Protein AF-A0AAI9WN22-F1 (afdb_monomer_lite)

Organism: NCBI:txid1944635

Secondary structure (DSSP, 8-state):
----PPP------PPP--------TT-----GGGS-S----TTS----------S------S--HHHHHHHHHHHHHHHTHHHHHHHHHHHHHHHHHHS-TT---PPBPSS-EEEEEEPPHHHHHS-TTSTTHHHHHT-EEEEEETT-HHHHHHHHHHHHHHHHHH-GGGEEEEEEES-HHHHHHHHGGGTTTSEEEE-TT-HHHHHTT--SB-EEEEEETTEEEEEE-PPP---

Structure (mmCIF, N/CA/C/O backbone):
data_AF-A0AAI9WN22-F1
#
_entry.id   AF-A0AAI9WN22-F1
#
loop_
_atom_site.group_PDB
_atom_site.id
_atom_site.type_symbol
_atom_site.label_atom_id
_atom_site.label_alt_id
_atom_site.label_comp_id
_atom_site.label_asym_id
_atom_site.label_entity_id
_atom_site.label_seq_id
_atom_site.pdbx_PDB_ins_code
_atom_site.Cartn_x
_atom_site.Cartn_y
_atom_site.Cartn_z
_atom_site.occupancy
_atom_site.B_iso_or_equiv
_atom_site.auth_seq_id
_atom_site.auth_comp_id
_atom_site.auth_asym_id
_atom_site.auth_atom_id
_atom_site.pdbx_PDB_model_num
ATOM 1 N N . MET A 1 1 ? -20.102 38.560 14.971 1.00 42.12 1 MET A N 1
ATOM 2 C CA . MET A 1 1 ? -19.989 37.340 15.800 1.00 42.12 1 MET A CA 1
ATOM 3 C C . MET A 1 1 ? -21.087 36.378 15.394 1.00 42.12 1 MET A C 1
ATOM 5 O O . MET A 1 1 ? -22.229 36.617 15.743 1.00 42.12 1 MET A O 1
ATOM 9 N N . THR A 1 2 ? -20.750 35.317 14.668 1.00 28.98 2 THR A N 1
ATOM 10 C CA . THR A 1 2 ? -21.630 34.158 14.459 1.00 28.98 2 THR A CA 1
ATOM 11 C C . THR A 1 2 ? -20.738 32.964 14.134 1.00 28.98 2 THR A C 1
ATOM 13 O O . THR A 1 2 ? -20.140 32.877 13.066 1.00 28.98 2 THR A O 1
ATOM 16 N N . LYS A 1 3 ? -20.588 32.072 15.117 1.00 37.56 3 LYS A N 1
ATOM 17 C CA . LYS A 1 3 ? -19.951 30.762 14.966 1.00 37.56 3 LYS A CA 1
ATOM 18 C C . LYS A 1 3 ? -20.842 29.905 14.063 1.00 37.56 3 LYS A C 1
ATOM 20 O O . LYS A 1 3 ? -22.035 29.795 14.339 1.00 37.56 3 LYS A O 1
ATOM 25 N N . ARG A 1 4 ? -20.283 29.265 13.034 1.00 31.55 4 ARG A N 1
ATOM 26 C CA . ARG A 1 4 ? -20.913 28.106 12.390 1.00 31.55 4 ARG A CA 1
ATOM 27 C C . ARG A 1 4 ? -19.904 26.973 12.273 1.00 31.55 4 ARG A C 1
ATOM 29 O O . ARG A 1 4 ? -18.798 27.150 11.775 1.00 31.55 4 ARG A O 1
ATOM 36 N N . LEU A 1 5 ? -20.325 25.857 12.850 1.00 35.19 5 LEU A N 1
ATOM 37 C CA . LEU A 1 5 ? -19.637 24.585 12.978 1.00 35.19 5 LEU A CA 1
ATOM 38 C C . LEU A 1 5 ? -19.548 23.893 11.611 1.00 35.19 5 LEU A C 1
ATOM 40 O O . LEU A 1 5 ? -20.502 23.910 10.835 1.00 35.19 5 LEU A O 1
ATOM 44 N N . LEU A 1 6 ? -18.387 23.297 11.350 1.00 30.70 6 LEU A N 1
ATOM 45 C CA . LEU A 1 6 ? -18.102 22.408 10.225 1.00 30.70 6 LEU A CA 1
ATOM 46 C C . LEU A 1 6 ? -18.961 21.134 10.316 1.00 30.70 6 LEU A C 1
ATOM 48 O O . LEU A 1 6 ? -18.976 20.518 11.382 1.00 30.70 6 LEU A O 1
ATOM 52 N N . PRO A 1 7 ? -19.585 20.655 9.226 1.00 35.28 7 PRO A N 1
ATOM 53 C CA . PRO A 1 7 ? -19.933 19.253 9.112 1.00 35.28 7 PRO A CA 1
ATOM 54 C C . PRO A 1 7 ? -18.705 18.481 8.611 1.00 35.28 7 PRO A C 1
ATOM 56 O O . PRO A 1 7 ? -18.171 18.720 7.528 1.00 35.28 7 PRO A O 1
ATOM 59 N N . SER A 1 8 ? -18.243 17.561 9.448 1.00 31.42 8 SER A N 1
ATOM 60 C CA . SER A 1 8 ? -17.284 16.508 9.133 1.00 31.42 8 SER A CA 1
ATOM 61 C C . SER A 1 8 ? -17.781 15.664 7.954 1.00 31.42 8 SER A C 1
ATOM 63 O O . SER A 1 8 ? -18.793 14.973 8.067 1.00 31.42 8 SER A O 1
ATOM 65 N N . LEU A 1 9 ? -17.067 15.703 6.830 1.00 31.23 9 LEU A N 1
ATOM 66 C CA . LEU A 1 9 ? -17.281 14.803 5.700 1.00 31.23 9 LEU A CA 1
ATOM 67 C C . LEU A 1 9 ? -16.696 13.426 6.029 1.00 31.23 9 LEU A C 1
ATOM 69 O O . LEU A 1 9 ? -15.487 13.203 5.965 1.00 31.23 9 LEU A O 1
ATOM 73 N N . SER A 1 10 ? -17.591 12.523 6.417 1.00 35.41 10 SER A N 1
ATOM 74 C CA . SER A 1 10 ? -17.347 11.096 6.571 1.00 35.41 10 SER A CA 1
ATOM 75 C C . SER A 1 10 ? -16.808 10.486 5.276 1.00 35.41 10 SER A C 1
ATOM 77 O O . SER A 1 10 ? -17.339 10.702 4.188 1.00 35.41 10 SER A O 1
ATOM 79 N N . PHE A 1 11 ? -15.744 9.702 5.428 1.00 34.75 11 PHE A N 1
ATOM 80 C CA . PHE A 1 11 ? -15.171 8.815 4.424 1.00 34.75 11 PHE A CA 1
ATOM 81 C C . PHE A 1 11 ? -16.255 7.961 3.745 1.00 34.75 11 PHE A C 1
ATOM 83 O O . PHE A 1 11 ? -16.898 7.139 4.395 1.00 34.75 11 PHE A O 1
ATOM 90 N N . LEU A 1 12 ? -16.403 8.096 2.426 1.00 32.25 12 LEU A N 1
ATOM 91 C CA . LEU A 1 12 ? -17.096 7.116 1.590 1.00 32.25 12 LEU A CA 1
ATOM 92 C C . LEU A 1 12 ? -16.183 5.897 1.386 1.00 32.25 12 LEU A C 1
ATOM 94 O O . LEU A 1 12 ? -15.457 5.792 0.402 1.00 32.25 12 LEU A O 1
ATOM 98 N N . LEU A 1 13 ? -16.222 4.978 2.348 1.00 30.77 13 LEU A N 1
ATOM 99 C CA . LEU A 1 13 ? -15.922 3.562 2.151 1.00 30.77 13 LEU A CA 1
ATOM 100 C C . LEU A 1 13 ? -17.271 2.840 2.096 1.00 30.77 13 LEU A C 1
ATOM 102 O O . LEU A 1 13 ? -17.813 2.446 3.123 1.00 30.77 13 LEU A O 1
ATOM 106 N N . LEU A 1 14 ? -17.839 2.711 0.898 1.00 28.45 14 LEU A N 1
ATOM 107 C CA . LEU A 1 14 ? -18.924 1.761 0.664 1.00 28.45 14 LEU A CA 1
ATOM 108 C C . LEU A 1 14 ? -18.303 0.368 0.497 1.00 28.45 14 LEU A C 1
ATOM 110 O O . LEU A 1 14 ? -17.496 0.187 -0.422 1.00 28.45 14 LEU A O 1
ATOM 114 N N . PRO A 1 15 ? -18.649 -0.624 1.335 1.00 34.84 15 PRO A N 1
ATOM 115 C CA . PRO A 1 15 ? -18.410 -2.008 0.992 1.00 34.84 15 PRO A CA 1
ATOM 116 C C . PRO A 1 15 ? -19.406 -2.424 -0.093 1.00 34.84 15 PRO A C 1
ATOM 118 O O . PRO A 1 15 ? -20.598 -2.119 -0.049 1.00 34.84 15 PRO A O 1
ATOM 121 N N . LEU A 1 16 ? -18.865 -3.134 -1.076 1.00 29.98 16 LEU A N 1
ATOM 122 C CA . LEU A 1 16 ? -19.597 -3.988 -1.991 1.00 29.98 16 LEU A CA 1
ATOM 123 C C . LEU A 1 16 ? -20.534 -4.896 -1.181 1.00 29.98 16 LEU A C 1
ATOM 125 O O . LEU A 1 16 ? -20.107 -5.498 -0.197 1.00 29.98 16 LEU A O 1
ATOM 129 N N . MET A 1 17 ? -21.787 -4.973 -1.621 1.00 33.41 17 MET A N 1
ATOM 130 C CA . MET A 1 17 ? -22.805 -5.910 -1.157 1.00 33.41 17 MET A CA 1
ATOM 131 C C . MET A 1 17 ? -22.256 -7.341 -1.190 1.00 33.41 17 MET A C 1
ATOM 133 O O . MET A 1 17 ? -22.230 -7.991 -2.231 1.00 33.41 17 MET A O 1
ATOM 137 N N . ALA A 1 18 ? -21.792 -7.812 -0.041 1.00 30.98 18 ALA A N 1
ATOM 138 C CA . ALA A 1 18 ? -21.762 -9.216 0.301 1.00 30.98 18 ALA A CA 1
ATOM 139 C C . ALA A 1 18 ? -22.722 -9.358 1.476 1.00 30.98 18 ALA A C 1
ATOM 141 O O . ALA A 1 18 ? -22.654 -8.582 2.429 1.00 30.98 18 ALA A O 1
ATOM 142 N N . GLU A 1 19 ? -23.644 -10.305 1.366 1.00 36.41 19 GLU A N 1
ATOM 143 C CA . GLU A 1 19 ? -24.554 -10.727 2.422 1.00 36.41 19 GLU A CA 1
ATOM 144 C C . GLU A 1 19 ? -23.757 -11.223 3.635 1.00 36.41 19 GLU A C 1
ATOM 146 O O . GLU A 1 19 ? -23.562 -12.412 3.859 1.00 36.41 19 GLU A O 1
ATOM 151 N N . THR A 1 20 ? -23.278 -10.302 4.451 1.00 32.16 20 THR A N 1
ATOM 152 C CA . THR A 1 20 ? -23.006 -10.548 5.856 1.00 32.16 20 THR A CA 1
ATOM 153 C C . THR A 1 20 ? -24.039 -9.753 6.619 1.00 32.16 20 THR A C 1
ATOM 155 O O . THR A 1 20 ? -23.790 -8.663 7.130 1.00 32.16 20 THR A O 1
ATOM 158 N N . ALA A 1 21 ? -25.245 -10.324 6.676 1.00 35.00 21 ALA A N 1
ATOM 159 C CA . ALA A 1 21 ? -26.156 -10.037 7.763 1.00 35.00 21 ALA A CA 1
ATOM 160 C C . ALA A 1 21 ? -25.343 -10.180 9.053 1.00 35.00 21 ALA A C 1
ATOM 162 O O . ALA A 1 21 ? -24.867 -11.269 9.385 1.00 35.00 21 ALA A O 1
ATOM 163 N N . LEU A 1 22 ? -25.119 -9.063 9.745 1.00 32.22 22 LEU A N 1
ATOM 164 C CA . LEU A 1 22 ? -24.636 -9.078 11.113 1.00 32.22 22 LEU A CA 1
ATOM 165 C C . LEU A 1 22 ? -25.797 -9.645 11.935 1.00 32.22 22 LEU A C 1
ATOM 167 O O . LEU A 1 22 ? -26.613 -8.910 12.484 1.00 32.22 22 LEU A O 1
ATOM 171 N N . ALA A 1 23 ? -25.950 -10.967 11.892 1.00 36.47 23 ALA A N 1
ATOM 172 C CA . ALA A 1 23 ? -26.970 -11.676 12.629 1.00 36.47 23 ALA A CA 1
ATOM 173 C C . ALA A 1 23 ? -26.636 -11.497 14.109 1.00 36.47 23 ALA A C 1
ATOM 175 O O . ALA A 1 23 ? -25.764 -12.174 14.654 1.00 36.47 23 ALA A O 1
ATOM 176 N N . MET A 1 24 ? -27.309 -10.546 14.757 1.00 29.36 24 MET A N 1
ATOM 177 C CA . MET A 1 24 ? -27.461 -10.610 16.201 1.00 29.36 24 MET A CA 1
ATOM 178 C C . MET A 1 24 ? -28.165 -11.941 16.489 1.00 29.36 24 MET A C 1
ATOM 180 O O . MET A 1 24 ? -29.235 -12.179 15.918 1.00 29.36 24 MET A O 1
ATOM 184 N N . PRO A 1 25 ? -27.586 -12.841 17.301 1.00 37.44 25 PRO A N 1
ATOM 185 C CA . PRO A 1 25 ? -28.261 -14.084 17.632 1.00 37.44 25 PRO A CA 1
ATOM 186 C C . PRO A 1 25 ? -29.575 -13.733 18.346 1.00 37.44 25 PRO A C 1
ATOM 188 O O . PRO A 1 25 ? -29.540 -13.170 19.436 1.00 37.44 25 PRO A O 1
ATOM 191 N N . GLY A 1 26 ? -30.720 -14.013 17.709 1.00 46.34 26 GLY A N 1
ATOM 192 C CA . GLY A 1 26 ? -32.058 -13.832 18.292 1.00 46.34 26 GLY A CA 1
ATOM 193 C C . GLY A 1 26 ? -33.016 -12.874 17.571 1.00 46.34 26 GLY A C 1
ATOM 194 O O . GLY A 1 26 ? -34.187 -12.845 17.935 1.00 46.34 26 GLY A O 1
ATOM 195 N N . ALA A 1 27 ? -32.592 -12.124 16.548 1.00 40.50 27 ALA A N 1
ATOM 196 C CA . ALA A 1 27 ? -33.522 -11.293 15.772 1.00 40.50 27 ALA A CA 1
ATOM 197 C C . ALA A 1 27 ? -34.193 -12.117 14.648 1.00 40.50 27 ALA A C 1
ATOM 199 O O . ALA A 1 27 ? -33.474 -12.711 13.837 1.00 40.50 27 ALA A O 1
ATOM 200 N N . PRO A 1 28 ? -35.538 -12.172 14.549 1.00 38.97 28 PRO A N 1
ATOM 201 C CA . PRO A 1 28 ? -36.197 -12.819 13.420 1.00 38.97 28 PRO A CA 1
ATOM 202 C C . PRO A 1 28 ? -35.891 -12.035 12.136 1.00 38.97 28 PRO A C 1
ATOM 204 O O . PRO A 1 28 ? -36.294 -10.884 11.981 1.00 38.97 28 PRO A O 1
ATOM 207 N N . MET A 1 29 ? -35.157 -12.653 11.207 1.00 40.69 29 MET A N 1
ATOM 208 C CA . MET A 1 29 ? -34.941 -12.087 9.876 1.00 40.69 29 MET A CA 1
ATOM 209 C C . MET A 1 29 ? -36.237 -12.190 9.070 1.00 40.69 29 MET A C 1
ATOM 211 O O . MET A 1 29 ? -36.567 -13.260 8.559 1.00 40.69 29 MET A O 1
ATOM 215 N N . LEU A 1 30 ? -36.969 -11.085 8.937 1.00 40.41 30 LEU A N 1
ATOM 216 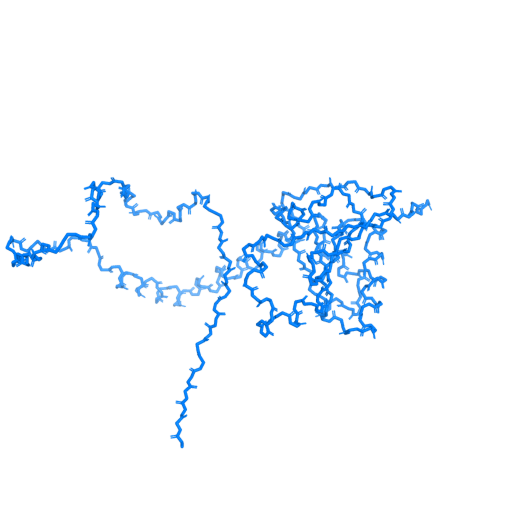C CA . LEU A 1 30 ? -38.050 -10.988 7.959 1.00 40.41 30 LEU A CA 1
ATOM 217 C C . LEU A 1 30 ? -37.490 -10.455 6.628 1.00 40.41 30 LEU A C 1
ATOM 219 O O . LEU A 1 30 ? -36.815 -9.422 6.621 1.00 40.41 30 LEU A O 1
ATOM 223 N N . PRO A 1 31 ? -37.748 -11.121 5.489 1.00 40.12 31 PRO A N 1
ATOM 224 C CA . PRO A 1 31 ? -37.311 -10.633 4.188 1.00 40.12 31 PRO A CA 1
ATOM 225 C C . PRO A 1 31 ? -38.085 -9.366 3.791 1.00 40.12 31 PRO A C 1
ATOM 227 O O . PRO A 1 31 ? -39.311 -9.372 3.692 1.00 40.12 31 PRO A O 1
ATOM 230 N N . LEU A 1 32 ? -37.348 -8.294 3.475 1.00 42.53 32 LEU A N 1
ATOM 231 C CA . LEU A 1 32 ? -37.851 -6.982 3.026 1.00 42.53 32 LEU A CA 1
ATOM 232 C C . LEU A 1 32 ? -38.664 -7.013 1.710 1.00 42.53 32 LEU A C 1
ATOM 234 O O . LEU A 1 32 ? -39.161 -5.982 1.264 1.00 42.53 32 LEU A O 1
ATOM 238 N N . ALA A 1 33 ? -38.832 -8.179 1.084 1.00 38.69 33 ALA A N 1
ATOM 239 C CA . ALA A 1 33 ? -39.519 -8.337 -0.197 1.00 38.69 33 ALA A CA 1
ATOM 240 C C . ALA A 1 33 ? -41.059 -8.273 -0.114 1.00 38.69 33 ALA A C 1
ATOM 242 O O . ALA A 1 33 ? -41.713 -8.245 -1.151 1.00 38.69 33 ALA A O 1
ATOM 243 N N . HIS A 1 34 ? -41.655 -8.241 1.084 1.00 39.84 34 HIS A N 1
ATOM 244 C CA . HIS A 1 34 ? -43.118 -8.247 1.241 1.00 39.84 34 HIS A CA 1
ATOM 245 C C . HIS A 1 34 ? -43.778 -6.863 1.364 1.00 39.84 34 HIS A C 1
ATOM 247 O O . HIS A 1 34 ? -45.002 -6.805 1.439 1.00 39.84 34 HIS A O 1
ATOM 253 N N . PHE A 1 35 ? -43.025 -5.753 1.362 1.00 40.84 35 PHE A N 1
ATOM 254 C CA . PHE A 1 35 ? -43.587 -4.445 1.746 1.00 40.84 35 PHE A CA 1
ATOM 255 C C . PHE A 1 35 ? -43.836 -3.410 0.641 1.00 40.84 35 PHE A C 1
ATOM 257 O O . PHE A 1 35 ? -44.290 -2.317 0.970 1.00 40.84 35 PHE A O 1
ATOM 264 N N . ALA A 1 36 ? -43.633 -3.706 -0.648 1.00 37.88 36 ALA A N 1
ATOM 265 C CA . ALA A 1 36 ? -44.081 -2.768 -1.688 1.00 37.88 36 ALA A CA 1
ATOM 266 C C . ALA A 1 36 ? -44.222 -3.385 -3.093 1.00 37.88 36 ALA A C 1
ATOM 268 O O . ALA A 1 36 ? -43.288 -3.307 -3.894 1.00 37.88 36 ALA A O 1
ATOM 269 N N . PRO A 1 37 ? -45.392 -3.926 -3.472 1.00 36.97 37 PRO A N 1
ATOM 270 C CA . PRO A 1 37 ? -45.758 -4.006 -4.874 1.00 36.97 37 PRO A CA 1
ATOM 271 C C . PRO A 1 37 ? -46.292 -2.635 -5.327 1.00 36.97 37 PRO A C 1
ATOM 273 O O . PRO A 1 37 ? -47.353 -2.199 -4.895 1.00 36.97 37 PRO A O 1
ATOM 276 N N . GLY A 1 38 ? -45.563 -1.966 -6.223 1.00 42.75 38 GLY A N 1
ATOM 277 C CA . GLY A 1 38 ? -46.124 -0.910 -7.075 1.00 42.75 38 GLY A CA 1
ATOM 278 C C . GLY A 1 38 ? -46.089 0.523 -6.535 1.00 42.75 38 GLY A C 1
ATOM 279 O O . GLY A 1 38 ? -47.134 1.138 -6.352 1.00 42.75 38 GLY A O 1
ATOM 280 N N . CYS A 1 39 ? -44.903 1.124 -6.422 1.00 39.31 39 CYS A N 1
ATOM 281 C CA . CYS A 1 39 ? -44.795 2.585 -6.513 1.00 39.31 39 CYS A CA 1
ATOM 282 C C . CYS A 1 39 ? -44.764 2.986 -7.994 1.00 39.31 39 CYS A C 1
ATOM 284 O O . CYS A 1 39 ? -43.702 3.104 -8.603 1.00 39.31 39 CYS A O 1
ATOM 286 N N . GLY A 1 40 ? -45.954 3.118 -8.580 1.00 37.31 40 GLY A N 1
ATOM 287 C CA . GLY A 1 40 ? -46.154 3.707 -9.899 1.00 37.31 40 GLY A CA 1
ATOM 288 C C . GLY A 1 40 ? -46.065 5.235 -9.847 1.00 37.31 40 GLY A C 1
ATOM 289 O O . GLY A 1 40 ? -46.660 5.860 -8.978 1.00 37.31 40 GLY A O 1
ATOM 290 N N . ASP A 1 41 ? -45.290 5.780 -10.783 1.00 39.88 41 ASP A N 1
ATOM 291 C CA . ASP A 1 41 ? -45.361 7.110 -11.405 1.00 39.88 41 ASP A CA 1
ATOM 292 C C . ASP A 1 41 ? -46.020 8.260 -10.597 1.00 39.88 41 ASP A C 1
ATOM 294 O O . ASP A 1 41 ? -47.241 8.391 -10.516 1.00 39.88 41 ASP A O 1
ATOM 298 N N . LEU A 1 42 ? -45.191 9.158 -10.047 1.00 45.59 42 LEU A N 1
ATOM 299 C CA . LEU A 1 42 ? -45.598 10.334 -9.254 1.00 45.59 42 LEU A CA 1
ATOM 300 C C . LEU A 1 42 ? -46.063 11.539 -10.106 1.00 45.59 42 LEU A C 1
ATOM 302 O O . LEU A 1 42 ? -46.158 12.654 -9.596 1.00 45.59 42 LEU A O 1
ATOM 306 N N . SER A 1 43 ? -46.333 11.357 -11.401 1.00 42.91 43 SER A N 1
ATOM 307 C CA . SER A 1 43 ? -46.597 12.466 -12.332 1.00 42.91 43 SER A CA 1
ATOM 308 C C . SER A 1 43 ? -48.077 12.829 -12.538 1.00 42.91 43 SER A C 1
ATOM 310 O O . SER A 1 43 ? -48.375 13.799 -13.234 1.00 42.91 43 SER A O 1
ATOM 312 N N . ALA A 1 44 ? -49.025 12.141 -11.897 1.00 44.59 44 ALA A N 1
ATOM 313 C CA . ALA A 1 44 ? -50.441 12.504 -11.966 1.00 44.59 44 ALA A CA 1
ATOM 314 C C . ALA A 1 44 ? -50.888 13.207 -10.678 1.00 44.59 44 ALA A C 1
ATOM 316 O O . ALA A 1 44 ? -50.877 12.602 -9.609 1.00 44.59 44 ALA A O 1
ATOM 317 N N . GLY A 1 45 ? -51.322 14.469 -10.787 1.00 46.59 45 GLY A N 1
ATOM 318 C CA . GLY A 1 45 ? -51.893 15.284 -9.706 1.00 46.59 45 GLY A CA 1
ATOM 319 C C . GLY A 1 45 ? -53.194 14.717 -9.125 1.00 46.59 45 GLY A C 1
ATOM 320 O O . GLY A 1 45 ? -54.264 15.300 -9.282 1.00 46.59 45 GLY A O 1
ATOM 321 N N . ARG A 1 46 ? -53.113 13.568 -8.454 1.00 45.44 46 ARG A N 1
ATOM 322 C CA . ARG A 1 46 ? -54.189 12.992 -7.653 1.00 45.44 46 ARG A CA 1
ATOM 323 C C . ARG A 1 46 ? -54.107 13.556 -6.243 1.00 45.44 46 ARG A C 1
ATOM 325 O O . ARG A 1 46 ? -53.044 13.559 -5.630 1.00 45.44 46 ARG A O 1
ATOM 332 N N . ALA A 1 47 ? -55.247 14.022 -5.741 1.00 44.25 47 ALA A N 1
ATOM 333 C CA . ALA A 1 47 ? -55.391 14.420 -4.351 1.00 44.25 47 ALA A CA 1
ATOM 334 C C . ALA A 1 47 ? -54.944 13.261 -3.447 1.00 44.25 47 ALA A C 1
ATOM 336 O O . ALA A 1 47 ? -55.500 12.164 -3.518 1.00 44.25 47 ALA A O 1
ATOM 337 N N . VAL A 1 48 ? -53.923 13.503 -2.624 1.00 46.22 48 VAL A N 1
ATOM 338 C CA . VAL A 1 48 ? -53.533 12.584 -1.555 1.00 46.22 48 VAL A CA 1
ATOM 339 C C . VAL A 1 48 ? -54.666 12.613 -0.537 1.00 46.22 48 VAL A C 1
ATOM 341 O O . VAL A 1 48 ? -54.799 13.565 0.230 1.00 46.22 48 VAL A O 1
ATOM 344 N N . ILE A 1 49 ? -55.529 11.601 -0.573 1.00 50.62 49 ILE A N 1
ATOM 345 C CA . ILE A 1 49 ? -56.526 11.391 0.472 1.00 50.62 49 ILE A CA 1
ATOM 346 C C . ILE A 1 49 ? -55.751 10.880 1.686 1.00 50.62 49 ILE A C 1
ATOM 348 O O . ILE A 1 49 ? -55.345 9.721 1.739 1.00 50.62 49 ILE A O 1
ATOM 352 N N . LEU A 1 50 ? -55.490 11.774 2.640 1.00 45.66 50 LEU A N 1
ATOM 353 C CA . LEU A 1 50 ? -55.035 11.393 3.970 1.00 45.66 50 LEU A CA 1
ATOM 354 C C . LEU A 1 50 ? -56.213 10.709 4.658 1.00 45.66 50 LEU A C 1
ATOM 356 O O . LEU A 1 50 ? -57.106 11.373 5.182 1.00 45.66 50 LEU A O 1
ATOM 360 N N . HIS A 1 51 ? -56.245 9.381 4.609 1.00 43.16 51 HIS A N 1
ATOM 361 C CA . HIS A 1 51 ? -57.144 8.635 5.472 1.00 43.16 51 HIS A CA 1
ATOM 362 C C . HIS A 1 51 ? -56.713 8.892 6.924 1.00 43.16 51 HIS A C 1
ATOM 364 O O . HIS A 1 51 ? -55.522 8.741 7.225 1.00 43.16 51 HIS A O 1
ATOM 370 N N . PRO A 1 52 ? -57.622 9.304 7.828 1.00 54.78 52 PRO A N 1
ATOM 371 C CA . PRO A 1 52 ? -57.329 9.235 9.252 1.00 54.78 52 PRO A CA 1
ATOM 372 C C . PRO A 1 52 ? -56.917 7.796 9.579 1.00 54.78 52 PRO A C 1
ATOM 374 O O . PRO A 1 52 ? -57.404 6.858 8.947 1.00 54.78 52 PRO A O 1
ATOM 377 N N . ALA A 1 53 ? -55.977 7.622 10.511 1.00 58.38 53 ALA A N 1
ATOM 378 C CA . ALA A 1 53 ? -55.543 6.303 10.963 1.00 58.38 53 ALA A CA 1
ATOM 379 C C . ALA A 1 53 ? -56.705 5.616 11.704 1.00 58.38 53 ALA A C 1
ATOM 381 O O . ALA A 1 53 ? -56.784 5.634 12.927 1.00 58.38 53 ALA A O 1
ATOM 382 N N . GLU A 1 54 ? -57.659 5.084 10.946 1.00 50.31 54 GLU A N 1
ATOM 383 C CA . GLU A 1 54 ? -58.825 4.374 11.444 1.00 50.31 54 GLU A CA 1
ATOM 384 C C . GLU A 1 54 ? -58.505 2.883 11.483 1.00 50.31 54 GLU A C 1
ATOM 386 O O . GLU A 1 54 ? -58.445 2.189 10.469 1.00 50.31 54 GLU A O 1
ATOM 391 N N . GLY A 1 55 ? -58.262 2.410 12.699 1.00 55.94 55 GLY A N 1
ATOM 392 C CA . GLY A 1 55 ? -58.031 1.019 13.047 1.00 55.94 55 GLY A CA 1
ATOM 393 C C . GLY A 1 55 ? -57.685 0.920 14.534 1.00 55.94 55 GLY A C 1
ATOM 394 O O . GLY A 1 55 ? -57.223 1.907 15.113 1.00 55.94 55 GLY A O 1
ATOM 395 N N . PRO A 1 56 ? -57.927 -0.225 15.193 1.00 58.09 56 PRO A N 1
ATOM 396 C CA . PRO A 1 56 ? -57.446 -0.430 16.554 1.00 58.09 56 PRO A CA 1
ATOM 397 C C . PRO A 1 56 ? -55.923 -0.239 16.590 1.00 58.09 56 PRO A C 1
ATOM 399 O O . PRO A 1 56 ? -55.193 -0.845 15.806 1.00 58.09 56 PRO A O 1
ATOM 402 N N . VAL A 1 57 ? -55.451 0.638 17.478 1.00 57.41 57 VAL A N 1
ATOM 403 C CA . VAL A 1 57 ? -54.023 0.789 17.770 1.00 57.41 57 VAL A CA 1
ATOM 404 C C . VAL A 1 57 ? -53.620 -0.431 18.586 1.00 57.41 57 VAL A C 1
ATOM 406 O O . VAL A 1 57 ? -54.044 -0.578 19.730 1.00 57.41 57 VAL A O 1
ATOM 409 N N . TYR A 1 58 ? -52.859 -1.331 17.976 1.00 53.03 58 TYR A N 1
ATOM 410 C CA . TYR A 1 58 ? -52.262 -2.455 18.685 1.00 53.03 58 TYR A CA 1
ATOM 411 C C . TYR A 1 58 ? -51.031 -1.957 19.442 1.00 53.03 58 TYR A C 1
ATOM 413 O O . TYR A 1 58 ? -50.263 -1.150 18.910 1.00 53.03 58 TYR A O 1
ATOM 421 N N . GLU A 1 59 ? -50.848 -2.417 20.679 1.00 58.28 59 GLU A N 1
ATOM 422 C CA . GLU A 1 59 ? -49.581 -2.218 21.378 1.00 58.28 59 GLU A CA 1
ATOM 423 C C . GLU A 1 59 ? -48.461 -2.838 20.535 1.00 58.28 59 GLU A C 1
ATOM 425 O O . GLU A 1 59 ? -48.614 -3.906 19.939 1.00 58.28 59 GLU A O 1
ATOM 430 N N . ASN A 1 60 ? -47.355 -2.110 20.390 1.00 58.53 60 ASN A N 1
ATOM 431 C CA . ASN A 1 60 ? -46.213 -2.619 19.655 1.00 58.53 60 ASN A CA 1
ATOM 432 C C . ASN A 1 60 ? -45.521 -3.664 20.536 1.00 58.53 60 ASN A C 1
ATOM 434 O O . ASN A 1 60 ? -44.754 -3.304 21.422 1.00 58.53 60 ASN A O 1
ATOM 438 N N . ASP A 1 61 ? -45.788 -4.945 20.281 1.00 61.47 61 ASP A N 1
ATOM 439 C CA . ASP A 1 61 ? -45.165 -6.082 20.978 1.00 61.47 61 ASP A CA 1
ATOM 440 C C . ASP A 1 61 ? -43.649 -6.198 20.713 1.00 61.47 61 ASP A C 1
ATOM 442 O O . ASP A 1 61 ? -42.972 -7.084 21.244 1.00 61.47 61 ASP A O 1
ATOM 446 N N . LEU A 1 62 ? -43.092 -5.338 19.852 1.00 59.69 62 LEU A N 1
ATOM 447 C CA . LEU A 1 62 ? -41.660 -5.282 19.605 1.00 59.69 62 LEU A CA 1
ATOM 448 C C . LEU A 1 62 ? -40.966 -4.502 20.728 1.00 59.69 62 LEU A C 1
ATOM 450 O O . LEU A 1 62 ? -41.419 -3.414 21.087 1.00 59.69 62 LEU A O 1
ATOM 454 N N . PRO A 1 63 ? -39.837 -5.011 21.251 1.00 67.31 63 PRO A N 1
ATOM 455 C CA . PRO A 1 63 ? -39.086 -4.317 22.287 1.00 67.31 63 PRO A CA 1
ATOM 456 C C . PRO A 1 63 ? -38.666 -2.925 21.811 1.00 67.31 63 PRO A C 1
ATOM 458 O O . PRO A 1 63 ? -38.333 -2.737 20.635 1.00 67.31 63 PRO A O 1
ATOM 461 N N . ASP A 1 64 ? -38.632 -1.962 22.735 1.00 81.19 64 ASP A N 1
ATOM 462 C CA . ASP A 1 64 ? -38.019 -0.668 22.465 1.00 81.19 64 ASP A CA 1
ATOM 463 C C . ASP A 1 64 ? -36.517 -0.878 22.250 1.00 81.19 64 ASP A C 1
ATOM 465 O O . ASP A 1 64 ? -35.714 -0.994 23.178 1.00 81.19 64 ASP A O 1
ATOM 469 N N . TRP A 1 65 ? -36.131 -0.965 20.980 1.00 75.38 65 TRP A N 1
ATOM 470 C CA . TRP A 1 65 ? -34.747 -1.172 20.588 1.00 75.38 65 TRP A CA 1
ATOM 471 C C . TRP A 1 65 ? -33.828 -0.063 21.098 1.00 75.38 6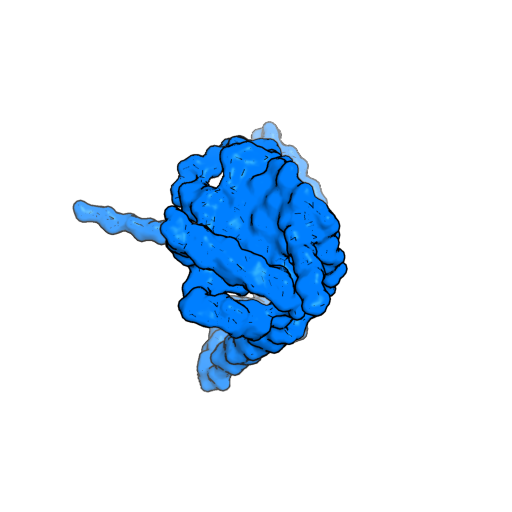5 TRP A C 1
ATOM 473 O O . TRP A 1 65 ? -32.650 -0.334 21.319 1.00 75.38 65 TRP A O 1
ATOM 483 N N . ALA A 1 66 ? -34.331 1.156 21.318 1.00 80.00 66 ALA A N 1
ATOM 484 C CA . ALA A 1 66 ? -33.525 2.225 21.892 1.00 80.00 66 ALA A CA 1
ATOM 485 C C . ALA A 1 66 ? -33.173 1.919 23.355 1.00 80.00 66 ALA A C 1
ATOM 487 O O . ALA A 1 66 ? -32.003 2.019 23.729 1.00 80.00 66 ALA A O 1
ATOM 488 N N . GLU A 1 67 ? -34.145 1.465 24.149 1.00 82.94 67 GLU A N 1
ATOM 489 C CA . GLU A 1 67 ? -33.930 1.047 25.538 1.00 82.94 67 GLU A CA 1
ATOM 490 C C . GLU A 1 67 ? -33.003 -0.176 25.619 1.00 82.94 67 GLU A C 1
ATOM 492 O O . GLU A 1 67 ? -32.029 -0.178 26.376 1.00 82.94 67 GLU A O 1
ATOM 497 N N . VAL A 1 68 ? -33.228 -1.190 24.776 1.00 83.25 68 VAL A N 1
ATOM 498 C CA . VAL A 1 68 ? -32.377 -2.392 24.716 1.00 83.25 68 VAL A CA 1
ATOM 499 C C . VAL A 1 68 ? -30.932 -2.034 24.362 1.00 83.25 68 VAL A C 1
ATOM 501 O O . VAL A 1 68 ? -29.994 -2.536 24.991 1.00 83.25 68 VAL A O 1
ATOM 504 N N . LEU A 1 69 ? -30.723 -1.151 23.381 1.00 82.69 69 LEU A N 1
ATOM 505 C CA . LEU A 1 69 ? -29.388 -0.672 23.019 1.00 82.69 69 LEU A CA 1
ATOM 506 C C . LEU A 1 69 ? -28.750 0.110 24.169 1.00 82.69 69 LEU A C 1
ATOM 508 O O . LEU A 1 69 ? -27.575 -0.107 24.461 1.00 82.69 69 LEU A O 1
ATOM 512 N N . GLN A 1 70 ? -29.508 0.965 24.854 1.00 82.19 70 GLN A N 1
ATOM 513 C CA . GLN A 1 70 ? -29.009 1.750 25.980 1.00 82.19 70 GLN A CA 1
ATOM 514 C C . GLN A 1 70 ? -28.568 0.861 27.151 1.00 82.19 70 GLN A C 1
ATOM 516 O O . GLN A 1 70 ? -27.453 1.021 27.652 1.00 82.19 70 GLN A O 1
ATOM 521 N N . ILE A 1 71 ? -29.383 -0.125 27.535 1.00 86.69 71 ILE A N 1
ATOM 522 C CA . ILE A 1 71 ? -29.039 -1.108 28.575 1.00 86.69 71 ILE A CA 1
ATOM 523 C C . ILE A 1 71 ? -27.795 -1.907 28.165 1.00 86.69 71 ILE A C 1
ATOM 525 O O . ILE A 1 71 ? -26.897 -2.125 28.980 1.00 86.69 71 ILE A O 1
ATOM 529 N N . THR A 1 72 ? -27.700 -2.299 26.892 1.00 83.62 72 THR A N 1
ATOM 530 C CA . THR A 1 72 ? -26.544 -3.039 26.365 1.00 83.62 72 THR A CA 1
ATOM 531 C C . THR A 1 72 ? -25.262 -2.206 26.422 1.00 83.62 72 THR A C 1
ATOM 533 O O . THR A 1 72 ? -24.225 -2.712 26.850 1.00 83.62 72 THR A O 1
ATOM 536 N N . VAL A 1 73 ? -25.321 -0.925 26.042 1.00 88.62 73 VAL A N 1
ATOM 537 C CA . VAL A 1 73 ? -24.183 0.005 26.127 1.00 88.62 73 VAL A CA 1
ATOM 538 C C . VAL A 1 73 ? -23.735 0.165 27.578 1.00 88.62 73 VAL A C 1
ATOM 540 O O . VAL A 1 73 ? -22.560 -0.048 27.865 1.00 88.62 73 VAL A O 1
ATOM 543 N N . MET A 1 74 ? -24.658 0.438 28.506 1.00 87.06 74 MET A N 1
ATOM 544 C CA . MET A 1 74 ? -24.334 0.569 29.933 1.00 87.06 74 MET A CA 1
ATOM 545 C C . MET A 1 74 ? -23.711 -0.713 30.500 1.00 87.06 74 MET A C 1
ATOM 547 O O . MET A 1 74 ? -22.732 -0.670 31.251 1.00 87.06 74 MET A O 1
ATOM 551 N N . HIS A 1 75 ? -24.238 -1.877 30.114 1.00 88.88 75 HIS A N 1
ATOM 552 C CA . HIS A 1 75 ? -23.665 -3.159 30.500 1.00 88.88 75 HIS A CA 1
ATOM 553 C C . HIS A 1 75 ? -22.237 -3.323 29.962 1.00 88.88 75 HIS A C 1
ATOM 555 O O . HIS A 1 75 ? -21.343 -3.717 30.710 1.00 88.88 75 HIS A O 1
ATOM 561 N N . TYR A 1 76 ? -21.981 -2.976 28.699 1.00 89.50 76 TYR A N 1
ATOM 562 C CA . TYR A 1 76 ? -20.653 -3.101 28.089 1.00 89.50 76 TYR A CA 1
ATOM 563 C C . TYR A 1 76 ? -19.636 -2.096 28.633 1.00 89.50 76 TYR A C 1
ATOM 565 O O . TYR A 1 76 ? -18.455 -2.428 28.739 1.00 89.50 76 TYR A O 1
ATOM 573 N N . GLU A 1 77 ? -20.074 -0.898 29.012 1.00 89.38 77 GLU A N 1
ATOM 574 C CA . GLU A 1 77 ? -19.235 0.077 29.713 1.00 89.38 77 GLU A CA 1
ATOM 575 C C . GLU A 1 77 ? -18.872 -0.425 31.112 1.00 89.38 77 GLU A C 1
ATOM 577 O O . GLU A 1 77 ? -17.692 -0.496 31.449 1.00 89.38 77 GLU A O 1
ATOM 582 N N . SER A 1 78 ? -19.866 -0.846 31.902 1.00 90.12 78 SER A N 1
ATOM 583 C CA . SER A 1 78 ? -19.649 -1.310 33.282 1.00 90.12 78 SER A CA 1
ATOM 584 C C . SER A 1 78 ? -18.807 -2.591 33.377 1.00 90.12 78 SER A C 1
ATOM 586 O O . SER A 1 78 ? -18.083 -2.783 34.352 1.00 90.12 78 SER A O 1
ATOM 588 N N . SER A 1 79 ? -18.867 -3.453 32.359 1.00 88.62 79 SER A N 1
ATOM 589 C CA . SER A 1 79 ? -18.100 -4.704 32.280 1.00 88.62 79 SER A CA 1
ATOM 590 C C . SER A 1 79 ? -16.748 -4.572 31.569 1.00 88.62 79 SER A C 1
ATOM 592 O O . SER A 1 79 ? -15.970 -5.527 31.561 1.00 88.62 79 SER A O 1
ATOM 594 N N . GLY A 1 80 ? -16.451 -3.423 30.951 1.00 91.12 80 GLY A N 1
ATOM 595 C CA . GLY A 1 80 ? -15.248 -3.238 30.131 1.00 91.12 80 GLY A CA 1
ATOM 596 C C . GLY A 1 80 ? -15.250 -4.022 28.808 1.00 91.12 80 GLY A C 1
ATOM 597 O O . GLY A 1 80 ? -14.213 -4.118 28.147 1.00 91.12 80 GLY A O 1
ATOM 598 N N . GLU A 1 81 ? -16.391 -4.574 28.386 1.00 89.12 81 GLU A N 1
ATOM 599 C CA . GLU A 1 81 ? -16.524 -5.357 27.149 1.00 89.12 81 GLU A CA 1
ATOM 600 C C . GLU A 1 81 ? -16.182 -4.546 25.893 1.00 89.12 81 GLU A C 1
ATOM 602 O O . GLU A 1 81 ? -15.605 -5.092 24.948 1.00 89.12 81 GLU A O 1
ATOM 607 N N . PHE A 1 82 ? -16.453 -3.236 25.881 1.00 87.06 82 PHE A N 1
ATOM 608 C CA . PHE A 1 82 ? -16.025 -2.368 24.778 1.00 87.06 82 PHE A CA 1
ATOM 609 C C . PHE A 1 82 ? -14.509 -2.383 24.591 1.00 87.06 82 PHE A C 1
ATOM 611 O O . PHE A 1 82 ? -14.023 -2.564 23.472 1.00 87.06 82 PHE A O 1
ATOM 618 N N . GLU A 1 83 ? -13.763 -2.239 25.684 1.00 90.44 83 GLU A N 1
ATOM 619 C CA . GLU A 1 83 ? -12.306 -2.208 25.637 1.00 90.44 83 GLU A CA 1
ATOM 620 C C . GLU A 1 83 ? -11.745 -3.586 25.270 1.00 90.44 83 GLU A C 1
ATOM 622 O O . GLU A 1 83 ? -10.893 -3.688 24.387 1.00 90.44 83 GLU A O 1
ATOM 627 N N . ARG A 1 84 ? -12.302 -4.671 25.827 1.00 90.62 84 ARG A N 1
ATOM 628 C CA . ARG A 1 84 ? -11.942 -6.046 25.441 1.00 90.62 84 ARG A CA 1
ATOM 629 C C . ARG A 1 84 ? -12.146 -6.289 23.943 1.00 90.62 84 ARG A C 1
ATOM 631 O O . ARG A 1 84 ? -11.259 -6.829 23.279 1.00 90.62 84 ARG A O 1
ATOM 638 N N . ARG A 1 85 ? -13.297 -5.902 23.385 1.00 88.31 85 ARG A N 1
ATOM 639 C CA . ARG A 1 85 ? -13.599 -6.075 21.952 1.00 88.31 85 ARG A CA 1
ATOM 640 C C . ARG A 1 85 ? -12.709 -5.211 21.074 1.00 88.31 85 ARG A C 1
ATOM 642 O O . ARG A 1 85 ? -12.255 -5.680 20.029 1.00 88.31 85 ARG A O 1
ATOM 649 N N . ARG A 1 86 ? -12.420 -3.981 21.501 1.00 85.75 86 ARG A N 1
ATOM 650 C CA . ARG A 1 86 ? -11.468 -3.102 20.822 1.00 85.75 86 ARG A CA 1
ATOM 651 C C . ARG A 1 86 ? -10.080 -3.735 20.779 1.00 85.75 86 ARG A C 1
ATOM 653 O O . ARG A 1 86 ? -9.517 -3.847 19.696 1.00 85.75 86 ARG A O 1
ATOM 660 N N . GLN A 1 87 ? -9.561 -4.197 21.913 1.00 91.12 87 GLN A N 1
ATOM 661 C CA . GLN A 1 87 ? -8.254 -4.854 21.999 1.00 91.12 87 GLN A CA 1
ATOM 662 C C . GLN A 1 87 ? -8.197 -6.123 21.154 1.00 91.12 87 GLN A C 1
ATOM 664 O O . GLN A 1 87 ? -7.242 -6.314 20.407 1.00 91.12 87 GLN A O 1
ATOM 669 N N . LYS A 1 88 ? -9.248 -6.950 21.196 1.00 90.88 88 LYS A N 1
ATOM 670 C CA . LYS A 1 88 ? -9.369 -8.123 20.325 1.00 90.88 88 LYS A CA 1
ATOM 671 C C . LYS A 1 88 ? -9.323 -7.730 18.850 1.00 90.88 88 LYS A C 1
ATOM 673 O O . LYS A 1 88 ? -8.578 -8.333 18.094 1.00 90.88 88 LYS A O 1
ATOM 678 N N . THR A 1 89 ? -10.063 -6.695 18.456 1.00 83.44 89 THR A N 1
ATOM 679 C CA . THR A 1 89 ? -10.076 -6.206 17.069 1.00 83.44 89 THR A CA 1
ATOM 680 C C . THR A 1 89 ? -8.696 -5.711 16.641 1.00 83.44 89 THR A C 1
ATOM 682 O O . THR A 1 89 ? -8.241 -6.052 15.555 1.00 83.44 89 THR A O 1
ATOM 685 N N . VAL A 1 90 ? -8.004 -4.945 17.493 1.00 83.19 90 VAL A N 1
ATOM 686 C CA . VAL A 1 90 ? -6.629 -4.492 17.228 1.00 83.19 90 VAL A CA 1
ATOM 687 C C . VAL A 1 90 ? -5.685 -5.686 17.091 1.00 83.19 90 VAL A C 1
ATOM 689 O O . VAL A 1 90 ? -4.946 -5.756 16.117 1.00 83.19 90 VAL A O 1
ATOM 692 N N . SER A 1 91 ? -5.756 -6.656 18.003 1.00 84.38 91 SER A N 1
ATOM 693 C CA . SER A 1 91 ? -4.937 -7.870 17.959 1.00 84.38 91 SER A CA 1
ATOM 694 C C . SER A 1 91 ? -5.200 -8.704 16.701 1.00 84.38 91 SER A C 1
ATOM 696 O O . SER A 1 91 ? -4.254 -9.129 16.039 1.00 84.38 91 SER A O 1
ATOM 698 N N . ASP A 1 92 ? -6.465 -8.884 16.316 1.00 82.69 92 ASP A N 1
ATOM 699 C CA . ASP A 1 92 ? -6.850 -9.600 15.099 1.00 82.69 92 ASP A CA 1
ATOM 700 C C . ASP A 1 92 ? -6.345 -8.854 13.841 1.00 82.69 92 ASP A C 1
ATOM 702 O O . ASP A 1 92 ? -5.873 -9.485 12.892 1.00 82.69 92 ASP A O 1
ATOM 706 N N . MET A 1 93 ? -6.369 -7.513 13.840 1.00 78.06 93 MET A N 1
ATOM 707 C CA . MET A 1 93 ? -5.789 -6.685 12.772 1.00 78.06 93 MET A CA 1
ATOM 708 C C . MET A 1 93 ? -4.261 -6.803 12.702 1.00 78.06 93 MET A C 1
ATOM 710 O O . MET A 1 93 ? -3.711 -6.944 11.611 1.00 78.06 93 MET A O 1
ATOM 714 N N . GLU A 1 94 ? -3.566 -6.764 13.838 1.00 81.19 94 GLU A N 1
ATOM 715 C CA . GLU A 1 94 ? -2.113 -6.958 13.916 1.00 81.19 94 GLU A CA 1
ATOM 716 C C . GLU A 1 94 ? -1.708 -8.352 13.430 1.00 81.19 94 GLU A C 1
ATOM 718 O O . GLU A 1 94 ? -0.800 -8.484 12.608 1.00 81.19 94 GLU A O 1
ATOM 723 N N . ALA A 1 95 ? -2.440 -9.388 13.838 1.00 79.88 95 ALA A N 1
ATOM 724 C CA . ALA A 1 95 ? -2.234 -10.745 13.349 1.00 79.88 95 ALA A CA 1
ATOM 725 C C . ALA A 1 95 ? -2.456 -10.842 11.829 1.00 79.88 95 ALA A C 1
ATOM 727 O O . ALA A 1 95 ? -1.671 -11.475 11.120 1.00 79.88 95 ALA A O 1
ATOM 728 N N . ALA A 1 96 ? -3.483 -10.170 11.298 1.00 72.94 96 ALA A N 1
ATOM 729 C CA . ALA A 1 96 ? -3.741 -10.112 9.861 1.00 72.94 96 ALA A CA 1
ATOM 730 C C . ALA A 1 96 ? -2.661 -9.338 9.077 1.00 72.94 96 ALA A C 1
ATOM 732 O O . ALA A 1 96 ? -2.464 -9.611 7.893 1.00 72.94 96 ALA A O 1
ATOM 733 N N . LEU A 1 97 ? -1.947 -8.399 9.710 1.00 74.56 97 LEU A N 1
ATOM 734 C CA . LEU A 1 97 ? -0.812 -7.677 9.115 1.00 74.56 97 LEU A CA 1
ATOM 735 C C . LEU A 1 97 ? 0.451 -8.545 9.013 1.00 74.56 97 LEU A C 1
ATOM 737 O O . LEU A 1 97 ? 1.232 -8.383 8.072 1.00 74.56 97 LEU A O 1
ATOM 741 N N . GLU A 1 98 ? 0.640 -9.471 9.950 1.00 80.69 98 GLU A N 1
ATOM 742 C CA . GLU A 1 98 ? 1.765 -10.416 9.945 1.00 80.69 98 GLU A CA 1
ATOM 743 C C . GLU A 1 98 ? 1.480 -11.692 9.143 1.00 80.69 98 GLU A C 1
ATOM 745 O O . GLU A 1 98 ? 2.400 -12.410 8.750 1.00 80.69 98 GLU A O 1
ATOM 750 N N . SER A 1 99 ? 0.209 -11.991 8.876 1.00 74.12 99 SER A N 1
ATOM 751 C CA . SER A 1 99 ? -0.222 -13.122 8.047 1.00 74.12 99 SER A CA 1
ATOM 752 C C . SER A 1 99 ? -1.399 -12.722 7.148 1.00 74.12 99 SER A C 1
ATOM 754 O O . SER A 1 99 ? -2.543 -13.104 7.419 1.00 74.12 99 SER A O 1
ATOM 756 N N . PRO A 1 100 ? -1.142 -11.942 6.077 1.00 69.44 100 PRO A N 1
ATOM 757 C CA . PRO A 1 100 ? -2.205 -11.442 5.221 1.00 69.44 100 PRO A CA 1
ATOM 758 C C . PRO A 1 100 ? -2.954 -12.582 4.527 1.00 69.44 100 PRO A C 1
ATOM 760 O O . PRO A 1 100 ? -2.375 -13.370 3.779 1.00 69.44 100 PRO A O 1
ATOM 763 N N . ARG A 1 101 ? -4.267 -12.666 4.766 1.00 67.00 101 ARG A N 1
ATOM 764 C CA . ARG A 1 101 ? -5.147 -13.663 4.138 1.00 67.00 101 ARG A CA 1
ATOM 765 C C . ARG A 1 101 ? -5.544 -13.208 2.733 1.00 67.00 101 ARG A C 1
ATOM 767 O O . ARG A 1 101 ? -5.764 -12.023 2.511 1.00 67.00 101 ARG A O 1
ATOM 774 N N . GLY A 1 102 ? -5.650 -14.148 1.792 1.00 64.94 102 GLY A N 1
ATOM 775 C CA . GLY A 1 102 ? -6.098 -13.863 0.419 1.00 64.94 102 GLY A CA 1
ATOM 776 C C . GLY A 1 102 ? -5.078 -13.133 -0.464 1.00 64.94 102 GLY A C 1
ATOM 777 O O . GLY A 1 102 ? -5.406 -12.754 -1.586 1.00 64.94 102 GLY A O 1
ATOM 778 N N . ALA A 1 103 ? -3.843 -12.959 0.016 1.00 69.44 103 ALA A N 1
ATOM 779 C CA . ALA A 1 103 ? -2.766 -12.350 -0.749 1.00 69.44 103 ALA A CA 1
ATOM 780 C C . ALA A 1 103 ? -2.455 -13.160 -2.018 1.00 69.44 103 ALA A C 1
ATOM 782 O O . ALA A 1 103 ? -2.222 -14.369 -1.962 1.00 69.44 103 ALA A O 1
ATOM 783 N N . VAL A 1 104 ? -2.423 -12.485 -3.167 1.00 80.19 104 VAL A N 1
ATOM 784 C CA . VAL A 1 104 ? -2.054 -13.101 -4.446 1.00 80.19 104 VAL A CA 1
ATOM 785 C C . VAL A 1 104 ? -0.569 -12.867 -4.682 1.00 80.19 104 VAL A C 1
ATOM 787 O O . VAL A 1 104 ? -0.146 -11.722 -4.815 1.00 80.19 104 VAL A O 1
ATOM 790 N N . LYS A 1 105 ? 0.219 -13.940 -4.789 1.00 87.06 105 LYS A N 1
ATOM 791 C CA . LYS A 1 105 ? 1.612 -13.837 -5.242 1.00 87.06 105 LYS A CA 1
ATOM 792 C C . LYS A 1 105 ? 1.620 -13.470 -6.726 1.00 87.06 105 LYS A C 1
ATOM 794 O O . LYS A 1 105 ? 1.158 -14.242 -7.564 1.00 87.06 105 LYS A O 1
ATOM 799 N N . LEU A 1 106 ? 2.112 -12.274 -7.035 1.00 90.69 106 LEU A N 1
ATOM 800 C CA . LEU A 1 106 ? 2.350 -11.830 -8.406 1.00 90.69 106 LEU A CA 1
ATOM 801 C C . LEU A 1 106 ? 3.811 -12.089 -8.792 1.00 90.69 106 LEU A C 1
ATOM 803 O O . LEU A 1 106 ? 4.686 -11.983 -7.932 1.00 90.69 106 LEU A O 1
ATOM 807 N N . PRO A 1 107 ? 4.097 -12.401 -10.066 1.00 93.50 107 PRO A N 1
ATOM 808 C CA . PRO A 1 107 ? 5.468 -12.550 -10.533 1.00 93.50 107 PRO A CA 1
ATOM 809 C C . PRO A 1 107 ? 6.220 -11.211 -10.510 1.00 93.50 107 PRO A C 1
ATOM 811 O O . PRO A 1 107 ? 5.618 -10.133 -10.593 1.00 93.50 107 PRO A O 1
ATOM 814 N N . ARG A 1 108 ? 7.555 -11.283 -10.464 1.00 93.50 108 ARG A N 1
ATOM 815 C CA . ARG A 1 108 ? 8.408 -10.124 -10.744 1.00 93.50 108 ARG A CA 1
ATOM 816 C C . ARG A 1 108 ? 8.238 -9.684 -12.195 1.00 93.50 108 ARG A C 1
ATOM 818 O O . ARG A 1 108 ? 8.075 -10.506 -13.098 1.00 93.50 108 ARG A O 1
ATOM 825 N N . ALA A 1 109 ? 8.281 -8.382 -12.426 1.00 93.44 109 ALA A N 1
ATOM 826 C CA . ALA A 1 109 ? 8.251 -7.829 -13.763 1.00 93.44 109 ALA A CA 1
ATOM 827 C C . ALA A 1 109 ? 9.587 -8.063 -14.472 1.00 93.44 109 ALA A C 1
ATOM 829 O O . ALA A 1 109 ? 10.654 -7.769 -13.943 1.00 93.44 109 ALA A O 1
ATOM 830 N N . VAL A 1 110 ? 9.507 -8.577 -15.698 1.00 91.88 110 VAL A N 1
ATOM 831 C CA . VAL A 1 110 ? 10.681 -8.907 -16.526 1.00 91.88 110 VAL A CA 1
ATOM 832 C C . VAL A 1 110 ? 11.196 -7.685 -17.292 1.00 91.88 110 VAL A C 1
ATOM 834 O O . VAL A 1 110 ? 12.358 -7.620 -17.678 1.00 91.88 110 VAL A O 1
ATOM 837 N N . ARG A 1 111 ? 10.330 -6.697 -17.530 1.00 91.25 111 ARG A N 1
ATOM 838 C CA . ARG A 1 111 ? 10.669 -5.464 -18.243 1.00 91.25 111 ARG A CA 1
ATOM 839 C C . ARG A 1 111 ? 10.009 -4.267 -17.587 1.00 91.25 111 ARG A C 1
ATOM 841 O O . ARG A 1 111 ? 8.920 -4.386 -17.024 1.00 91.25 111 ARG A O 1
ATOM 848 N N . LYS A 1 112 ? 10.647 -3.111 -17.741 1.00 93.94 112 LYS A N 1
ATOM 849 C CA . LYS A 1 112 ? 10.045 -1.830 -17.388 1.00 93.94 112 LYS A CA 1
ATOM 850 C C . LYS A 1 112 ? 8.855 -1.551 -18.307 1.00 93.94 112 LYS A C 1
ATOM 852 O O . LYS A 1 112 ? 8.960 -1.723 -19.521 1.00 93.94 112 LYS A O 1
ATOM 857 N N . ASP A 1 113 ? 7.745 -1.111 -17.731 1.00 94.12 113 ASP A N 1
ATOM 858 C CA . ASP A 1 113 ? 6.535 -0.731 -18.465 1.00 94.12 113 ASP A CA 1
ATOM 859 C C . ASP A 1 113 ? 5.936 0.545 -17.871 1.00 94.12 113 ASP A C 1
ATOM 861 O O . ASP A 1 113 ? 6.019 0.781 -16.664 1.00 94.12 113 ASP A O 1
ATOM 865 N N . ARG A 1 114 ? 5.337 1.382 -18.717 1.00 94.88 114 ARG A N 1
ATOM 866 C CA . ARG A 1 114 ? 4.697 2.633 -18.304 1.00 94.88 114 ARG A CA 1
ATOM 867 C C . ARG A 1 114 ? 3.390 2.809 -19.043 1.00 94.88 114 ARG A C 1
ATOM 869 O O . ARG A 1 114 ? 3.359 2.809 -20.270 1.00 94.88 114 ARG A O 1
ATOM 876 N N . ARG A 1 115 ? 2.323 3.041 -18.288 1.00 94.25 115 ARG A N 1
ATOM 877 C CA . ARG A 1 115 ? 0.987 3.250 -18.841 1.00 94.25 115 ARG A CA 1
ATOM 878 C C . ARG A 1 115 ? 0.187 4.247 -18.024 1.00 94.25 115 ARG A C 1
ATOM 880 O O . ARG A 1 115 ? 0.459 4.469 -16.844 1.00 94.25 115 ARG A O 1
ATOM 887 N N . VAL A 1 116 ? -0.825 4.814 -18.664 1.00 91.44 116 VAL A N 1
ATOM 888 C CA . VAL A 1 116 ? -1.812 5.675 -18.016 1.00 91.44 116 VAL A CA 1
ATOM 889 C C . VAL A 1 116 ? -3.150 4.955 -18.035 1.00 91.44 116 VAL A C 1
ATOM 891 O O . VAL A 1 116 ? -3.621 4.549 -19.094 1.00 91.44 116 VAL A O 1
ATOM 894 N N . ILE A 1 117 ? -3.745 4.775 -16.860 1.00 88.56 117 ILE A N 1
ATOM 895 C CA . ILE A 1 117 ? -5.093 4.227 -16.717 1.00 88.56 117 ILE A CA 1
ATOM 896 C C . ILE A 1 117 ? -6.033 5.416 -16.539 1.00 88.56 117 ILE A C 1
ATOM 898 O O . ILE A 1 117 ? -5.961 6.077 -15.498 1.00 88.56 117 ILE A O 1
ATOM 902 N N . PRO A 1 118 ? -6.871 5.727 -17.542 1.00 84.62 118 PRO A N 1
ATOM 903 C CA . PRO A 1 118 ? -7.724 6.901 -17.491 1.00 84.62 118 PRO A CA 1
ATOM 904 C C . PRO A 1 118 ? -8.752 6.771 -16.370 1.00 84.62 118 PRO A C 1
ATOM 906 O O . PRO A 1 118 ? -9.203 5.670 -16.042 1.00 84.62 118 PRO A O 1
ATOM 909 N N . PHE A 1 119 ? -9.154 7.903 -15.795 1.00 76.81 119 PHE A N 1
ATOM 910 C CA . PHE A 1 119 ? -10.299 7.897 -14.892 1.00 76.81 119 PHE A CA 1
ATOM 911 C C . PHE A 1 119 ? -11.584 7.536 -15.652 1.00 76.81 119 PHE A C 1
ATOM 913 O O . PHE A 1 119 ? -11.723 7.916 -16.818 1.00 76.81 119 PHE A O 1
ATOM 920 N N . PRO A 1 120 ? -12.536 6.854 -14.995 1.00 73.75 120 PRO A N 1
ATOM 921 C CA . PRO A 1 120 ? -13.907 6.757 -15.480 1.00 73.75 120 PRO A CA 1
ATOM 922 C C . PRO A 1 120 ? -14.459 8.141 -15.858 1.00 73.75 120 PRO A C 1
ATOM 924 O O . PRO A 1 120 ? -14.177 9.132 -15.178 1.00 73.75 120 PRO A O 1
ATOM 927 N N . GLU A 1 121 ? -15.247 8.221 -16.930 1.00 71.12 121 GLU A N 1
ATOM 928 C CA . GLU A 1 121 ? -15.821 9.480 -17.437 1.00 71.12 121 GLU A CA 1
ATOM 929 C C . GLU A 1 121 ? -16.710 10.191 -16.401 1.00 71.12 121 GLU A C 1
ATOM 931 O O . GLU A 1 121 ? -16.891 11.409 -16.432 1.00 71.12 121 GLU A O 1
ATOM 936 N N . GLU A 1 122 ? -17.258 9.448 -15.442 1.00 64.12 122 GLU A N 1
ATOM 937 C CA . GLU A 1 122 ? -18.009 9.976 -14.306 1.00 64.12 122 GLU A CA 1
ATOM 938 C C . GLU A 1 122 ? -17.100 10.755 -13.347 1.00 64.12 122 GLU A C 1
ATOM 940 O O . GLU A 1 122 ? -17.480 11.822 -12.871 1.00 64.12 122 GLU A O 1
ATOM 945 N N . LEU A 1 123 ? -15.876 10.271 -13.111 1.00 62.00 123 LEU A N 1
ATOM 946 C CA . LEU A 1 123 ? -14.885 10.925 -12.252 1.00 62.00 123 LEU A CA 1
ATOM 947 C C . LEU A 1 123 ? -14.164 12.081 -12.949 1.00 62.00 123 LEU A C 1
ATOM 949 O O . LEU A 1 123 ? -13.698 12.984 -12.268 1.00 62.00 123 LEU A O 1
ATOM 953 N N . LYS A 1 124 ? -14.108 12.099 -14.287 1.00 59.31 124 LYS A N 1
ATOM 954 C CA . LYS A 1 124 ? -13.623 13.267 -15.044 1.00 59.31 124 LYS A CA 1
ATOM 955 C C . LYS A 1 124 ? -14.572 14.466 -14.937 1.00 59.31 124 LYS A C 1
ATOM 957 O O . LYS A 1 124 ? -14.118 15.603 -14.996 1.00 59.31 124 LYS A O 1
ATOM 962 N N . ARG A 1 125 ? -15.881 14.210 -14.788 1.00 53.16 125 ARG A N 1
ATOM 963 C CA . ARG A 1 125 ? -16.928 15.239 -14.630 1.00 53.16 125 ARG A CA 1
ATOM 964 C C . ARG A 1 125 ? -16.982 15.828 -13.224 1.00 53.16 125 ARG A C 1
ATOM 966 O O . ARG A 1 125 ? -17.313 17.001 -13.072 1.00 53.16 125 ARG A O 1
ATOM 973 N N . PHE A 1 126 ? -16.646 15.037 -12.206 1.00 52.00 126 PHE A N 1
ATOM 974 C CA . PHE A 1 126 ? -16.344 15.571 -10.885 1.00 52.00 126 PHE A CA 1
ATOM 975 C C . PHE A 1 126 ? -14.978 16.236 -10.955 1.00 52.00 126 PHE A C 1
ATOM 977 O O . PHE A 1 126 ? -13.960 15.562 -10.859 1.00 52.00 126 PHE A O 1
ATOM 984 N N . ASP A 1 127 ? -14.963 17.553 -11.154 1.00 52.75 127 ASP A N 1
ATOM 985 C CA . ASP A 1 127 ? -13.754 18.370 -11.119 1.00 52.75 127 ASP A CA 1
ATOM 986 C C . ASP A 1 127 ? -12.903 17.962 -9.898 1.00 52.75 127 ASP A C 1
ATOM 988 O O . ASP A 1 127 ? -13.157 18.363 -8.759 1.00 52.75 127 ASP A O 1
ATOM 992 N N . LEU A 1 128 ? -11.844 17.175 -10.133 1.00 51.72 128 LEU A N 1
ATOM 993 C CA . LEU A 1 128 ? -10.826 16.797 -9.139 1.00 51.72 128 LEU A CA 1
ATOM 994 C C . LEU A 1 128 ? -10.051 18.030 -8.620 1.00 51.72 128 LEU A C 1
ATOM 996 O O . LEU A 1 128 ? -9.072 17.894 -7.896 1.00 51.72 128 LEU A O 1
ATOM 1000 N N . ARG A 1 129 ? -10.500 19.236 -8.991 1.00 48.38 129 ARG A N 1
ATOM 1001 C CA . ARG A 1 129 ? -10.113 20.560 -8.498 1.00 48.38 129 ARG A CA 1
ATOM 1002 C C . ARG A 1 129 ? -10.677 20.889 -7.111 1.00 48.38 129 ARG A C 1
ATOM 1004 O O . ARG A 1 129 ? -10.331 21.925 -6.554 1.00 48.38 129 ARG A O 1
ATOM 1011 N N . MET A 1 130 ? -11.542 20.048 -6.541 1.00 45.00 130 MET A N 1
ATOM 1012 C CA . MET A 1 130 ? -11.954 20.189 -5.140 1.00 45.00 130 MET A CA 1
ATOM 1013 C C . MET A 1 130 ? -10.768 19.870 -4.217 1.00 45.00 130 MET A C 1
ATOM 1015 O O . MET A 1 130 ? -10.045 18.911 -4.456 1.00 45.00 130 MET A O 1
ATOM 1019 N N . SER A 1 131 ? -10.586 20.663 -3.160 1.00 48.56 131 SER A N 1
ATOM 1020 C CA . SER A 1 131 ? -9.412 20.798 -2.265 1.00 48.56 131 SER A CA 1
ATOM 1021 C C . SER A 1 131 ? -8.675 19.538 -1.758 1.00 48.56 131 SER A C 1
ATOM 1023 O O . SER A 1 131 ? -7.583 19.669 -1.213 1.00 48.56 131 SER A O 1
ATOM 1025 N N . GLN A 1 132 ? -9.210 18.326 -1.934 1.00 49.22 132 GLN A N 1
ATOM 1026 C CA . GLN A 1 132 ? -8.490 17.062 -1.696 1.00 49.22 132 GLN A CA 1
ATOM 1027 C C . GLN A 1 132 ? -7.650 16.595 -2.902 1.00 49.22 132 GLN A C 1
ATOM 1029 O O . GLN A 1 132 ? -6.789 15.725 -2.754 1.00 49.22 132 GLN A O 1
ATOM 1034 N N . GLY A 1 133 ? -7.882 17.168 -4.087 1.00 50.66 133 GLY A N 1
ATOM 1035 C CA . GLY A 1 133 ? -7.166 16.870 -5.324 1.00 50.66 133 GLY A CA 1
ATOM 1036 C C . GLY A 1 133 ? -5.679 17.179 -5.234 1.00 50.66 133 GLY A C 1
ATOM 1037 O O . GLY A 1 133 ? -4.872 16.347 -5.634 1.00 50.66 133 GLY A O 1
ATOM 1038 N N . ASP A 1 134 ? -5.303 18.301 -4.619 1.00 56.31 134 ASP A N 1
ATOM 1039 C CA . ASP A 1 134 ? -3.895 18.683 -4.458 1.00 56.31 134 ASP A CA 1
ATOM 1040 C C . ASP A 1 134 ? -3.123 17.695 -3.573 1.00 56.31 134 ASP A C 1
ATOM 1042 O O . ASP A 1 134 ? -1.961 17.390 -3.837 1.00 56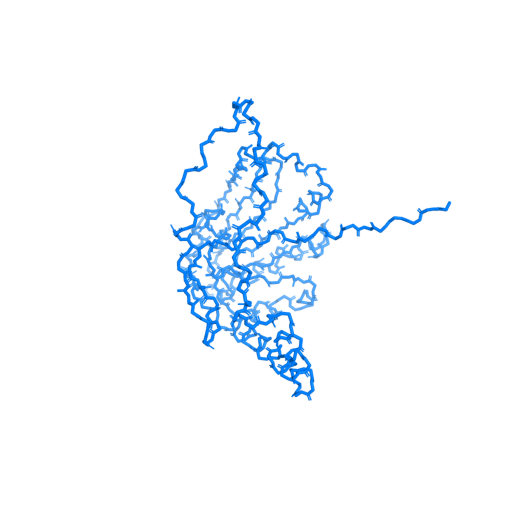.31 134 ASP A O 1
ATOM 1046 N N . ASP A 1 135 ? -3.762 17.147 -2.538 1.00 59.31 135 ASP A N 1
ATOM 1047 C CA . ASP A 1 135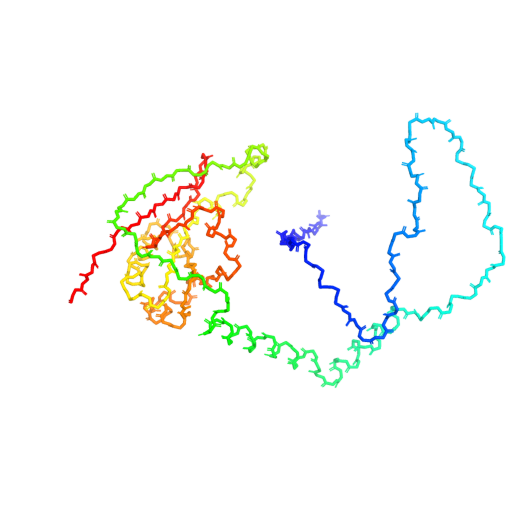 ? -3.122 16.194 -1.629 1.00 59.31 135 ASP A CA 1
ATOM 1048 C C . ASP A 1 135 ? -3.092 14.767 -2.185 1.00 59.31 135 ASP A C 1
ATOM 1050 O O . ASP A 1 135 ? -2.147 14.025 -1.914 1.00 59.31 135 ASP A O 1
ATOM 1054 N N . LEU A 1 136 ? -4.076 14.374 -3.000 1.00 58.50 136 LEU A N 1
ATOM 1055 C CA . LEU A 1 136 ? -4.041 13.111 -3.745 1.00 58.50 136 LEU A CA 1
ATOM 1056 C C . LEU A 1 136 ? -3.047 13.159 -4.913 1.00 58.50 136 LEU A C 1
ATOM 1058 O O . LEU A 1 136 ? -2.335 12.183 -5.132 1.00 58.50 136 LEU A O 1
ATOM 1062 N N . GLN A 1 137 ? -2.914 14.296 -5.602 1.00 61.62 137 GLN A N 1
ATOM 1063 C CA . GLN A 1 137 ? -1.916 14.509 -6.661 1.00 61.62 137 GLN A CA 1
ATOM 1064 C C . GLN A 1 137 ? -0.474 14.419 -6.150 1.00 61.62 137 GLN A C 1
ATOM 1066 O O . GLN A 1 137 ? 0.436 14.051 -6.895 1.00 61.62 137 GLN A O 1
ATOM 1071 N N . LYS A 1 138 ? -0.249 14.714 -4.866 1.00 70.44 138 LYS A N 1
ATOM 1072 C CA . LYS A 1 138 ? 1.060 14.534 -4.227 1.00 70.44 138 LYS A CA 1
ATOM 1073 C C . LYS A 1 138 ? 1.361 13.072 -3.909 1.00 70.44 138 LYS A C 1
ATOM 1075 O O . LYS A 1 138 ? 2.535 12.749 -3.729 1.00 70.44 138 LYS A O 1
ATOM 1080 N N . LYS A 1 139 ? 0.345 12.200 -3.838 1.00 81.88 139 LYS A N 1
ATOM 1081 C CA . LYS A 1 139 ? 0.523 10.827 -3.367 1.00 81.88 139 LYS A CA 1
ATOM 1082 C C . LYS A 1 139 ? 1.101 9.892 -4.421 1.00 81.88 139 LYS A C 1
ATOM 1084 O O . LYS A 1 139 ? 0.651 9.839 -5.565 1.00 81.88 139 LYS A O 1
ATOM 1089 N N . VAL A 1 140 ? 2.071 9.103 -3.980 1.00 89.69 140 VAL A N 1
ATOM 1090 C CA . VAL A 1 140 ? 2.687 8.006 -4.722 1.00 89.69 140 VAL A CA 1
ATOM 1091 C C . VAL A 1 140 ? 2.456 6.718 -3.945 1.00 89.69 140 VAL A C 1
ATOM 1093 O O . VAL A 1 140 ? 2.678 6.658 -2.737 1.00 89.69 140 VAL A O 1
ATOM 1096 N N . PHE A 1 141 ? 2.020 5.681 -4.646 1.00 93.12 141 PHE A N 1
ATOM 1097 C CA . PHE A 1 141 ? 1.773 4.360 -4.093 1.00 93.12 141 PHE A CA 1
ATOM 1098 C C . PHE A 1 141 ? 2.791 3.377 -4.658 1.00 93.12 141 PHE A C 1
ATOM 1100 O O . PHE A 1 141 ? 2.965 3.284 -5.872 1.00 93.12 141 PHE A O 1
ATOM 1107 N N . LEU A 1 142 ? 3.460 2.649 -3.774 1.00 95.31 142 LEU A N 1
ATOM 1108 C CA . LEU A 1 142 ? 4.477 1.660 -4.106 1.00 95.31 142 LEU A CA 1
ATOM 1109 C C . LEU A 1 142 ? 3.914 0.279 -3.796 1.00 95.31 142 LEU A C 1
ATOM 1111 O O . LEU A 1 142 ? 3.823 -0.108 -2.633 1.00 95.31 142 LEU A O 1
ATOM 1115 N N . LEU A 1 143 ? 3.482 -0.431 -4.830 1.00 96.19 143 LEU A N 1
ATOM 1116 C CA . LEU A 1 143 ? 2.907 -1.763 -4.721 1.00 96.19 143 LEU A CA 1
ATOM 1117 C C . LEU A 1 143 ? 4.039 -2.788 -4.786 1.00 96.19 143 LEU A C 1
ATOM 1119 O O . LEU A 1 143 ? 4.787 -2.815 -5.767 1.00 96.19 143 LEU A O 1
ATOM 1123 N N . ILE A 1 144 ? 4.146 -3.623 -3.752 1.00 95.62 144 ILE A N 1
ATOM 1124 C CA . ILE A 1 144 ? 5.209 -4.626 -3.610 1.00 95.62 144 ILE A CA 1
ATOM 1125 C C . ILE A 1 144 ? 4.701 -5.941 -3.007 1.00 95.62 144 ILE A C 1
ATOM 1127 O O . ILE A 1 144 ? 3.643 -5.997 -2.371 1.00 95.62 144 ILE A O 1
ATOM 1131 N N . ASP A 1 145 ? 5.505 -6.990 -3.168 1.00 94.00 145 ASP A N 1
ATOM 1132 C CA . ASP A 1 145 ? 5.507 -8.171 -2.310 1.00 94.00 145 ASP A CA 1
ATOM 1133 C C . ASP A 1 145 ? 6.448 -7.917 -1.124 1.00 94.00 145 ASP A C 1
ATOM 1135 O O . ASP A 1 145 ? 7.658 -7.775 -1.290 1.00 94.00 145 ASP A O 1
ATOM 1139 N N . GLY A 1 146 ? 5.897 -7.848 0.085 1.00 92.38 146 GLY A N 1
ATOM 1140 C CA . GLY A 1 146 ? 6.648 -7.577 1.307 1.00 92.38 146 GLY A CA 1
ATOM 1141 C C . GLY A 1 146 ? 7.653 -8.670 1.676 1.00 92.38 146 GLY A C 1
ATOM 1142 O O . GLY A 1 146 ? 8.604 -8.387 2.403 1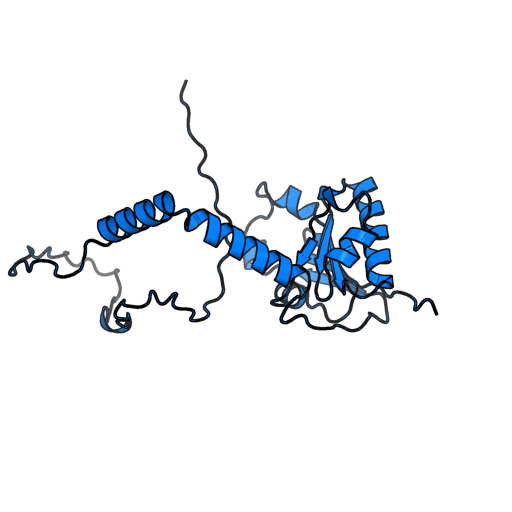.00 92.38 146 GLY A O 1
ATOM 1143 N N . ASP A 1 147 ? 7.502 -9.896 1.166 1.00 92.12 147 ASP A N 1
ATOM 1144 C CA . ASP A 1 147 ? 8.475 -10.970 1.410 1.00 92.12 147 ASP A CA 1
ATOM 1145 C C . ASP A 1 147 ? 9.695 -10.873 0.481 1.00 92.12 147 ASP A C 1
ATOM 1147 O O . ASP A 1 147 ? 10.768 -11.377 0.815 1.00 92.12 147 ASP A O 1
ATOM 1151 N N . ASP A 1 148 ? 9.568 -10.167 -0.642 1.00 93.50 148 ASP A N 1
ATOM 1152 C CA . ASP A 1 148 ? 10.614 -10.024 -1.647 1.00 93.50 148 ASP A CA 1
ATOM 1153 C C . ASP A 1 148 ? 11.610 -8.919 -1.263 1.00 93.50 148 ASP A C 1
ATOM 1155 O O . ASP A 1 148 ? 11.301 -7.727 -1.271 1.00 93.50 148 ASP A O 1
ATOM 1159 N N . GLU A 1 149 ? 12.840 -9.315 -0.935 1.00 94.75 149 GLU A N 1
ATOM 1160 C CA . GLU A 1 149 ? 13.888 -8.389 -0.503 1.00 94.75 149 GLU A CA 1
ATOM 1161 C C . GLU A 1 149 ? 14.264 -7.344 -1.555 1.00 94.75 149 GLU A C 1
ATOM 1163 O O . GLU A 1 149 ? 14.445 -6.173 -1.213 1.00 94.75 149 GLU A O 1
ATOM 1168 N N . ALA A 1 150 ? 14.330 -7.729 -2.831 1.00 95.00 150 ALA A N 1
ATOM 1169 C CA . ALA A 1 150 ? 14.663 -6.795 -3.900 1.00 95.00 150 ALA A CA 1
ATOM 1170 C C . ALA A 1 150 ? 13.585 -5.706 -4.012 1.00 95.00 150 ALA A C 1
ATOM 1172 O O . ALA A 1 150 ? 13.900 -4.521 -4.131 1.00 95.00 150 ALA A O 1
ATOM 1173 N N . GLN A 1 151 ? 12.311 -6.090 -3.886 1.00 95.94 151 GLN A N 1
ATOM 1174 C CA . GLN A 1 151 ? 11.194 -5.145 -3.916 1.00 95.94 151 GLN A CA 1
ATOM 1175 C C . GLN A 1 151 ? 11.149 -4.240 -2.684 1.00 95.94 151 GLN A C 1
ATOM 1177 O O . GLN A 1 151 ? 10.856 -3.052 -2.819 1.00 95.94 151 GLN A O 1
ATOM 1182 N N . ARG A 1 152 ? 11.481 -4.755 -1.492 1.00 95.62 152 ARG A N 1
ATOM 1183 C CA . ARG A 1 152 ? 11.594 -3.924 -0.283 1.00 95.62 152 ARG A CA 1
ATOM 1184 C C . ARG A 1 152 ? 12.693 -2.871 -0.421 1.00 95.62 152 ARG A C 1
ATOM 1186 O O . ARG A 1 152 ? 12.440 -1.696 -0.152 1.00 95.62 152 ARG A O 1
ATOM 1193 N N . ARG A 1 153 ? 13.884 -3.266 -0.886 1.00 95.38 153 ARG A N 1
ATOM 1194 C CA . ARG A 1 153 ? 15.004 -2.341 -1.133 1.00 95.38 153 ARG A CA 1
ATOM 1195 C C . ARG A 1 153 ? 14.644 -1.297 -2.184 1.00 95.38 153 ARG A C 1
ATOM 1197 O O . ARG A 1 153 ? 14.892 -0.112 -1.979 1.00 95.38 153 ARG A O 1
ATOM 1204 N N . TRP A 1 154 ? 13.995 -1.716 -3.270 1.00 95.25 154 TRP A N 1
ATOM 1205 C CA . TRP A 1 154 ? 13.470 -0.802 -4.282 1.00 95.25 154 TRP A CA 1
ATOM 1206 C C . TRP A 1 154 ? 12.485 0.208 -3.680 1.00 95.25 154 TRP A C 1
ATOM 1208 O O . TRP A 1 154 ? 12.641 1.411 -3.889 1.00 95.25 154 TRP A O 1
ATOM 1218 N N . ALA A 1 155 ? 11.517 -0.252 -2.881 1.00 94.62 155 ALA A N 1
ATOM 1219 C CA . ALA A 1 155 ? 10.538 0.626 -2.250 1.00 94.62 155 ALA A CA 1
ATOM 1220 C C . ALA A 1 155 ? 11.215 1.650 -1.336 1.00 94.62 155 ALA A C 1
ATOM 1222 O O . ALA A 1 155 ? 10.869 2.827 -1.389 1.00 94.62 155 ALA A O 1
ATOM 1223 N N . LYS A 1 156 ? 12.217 1.234 -0.552 1.00 93.88 156 LYS A N 1
ATOM 1224 C CA . LYS A 1 156 ? 13.021 2.143 0.271 1.00 93.88 156 LYS A CA 1
ATOM 1225 C C . LYS A 1 156 ? 13.720 3.208 -0.579 1.00 93.88 156 LYS A C 1
ATOM 1227 O O . LYS A 1 156 ? 13.601 4.388 -0.272 1.00 93.88 156 LYS A O 1
ATOM 1232 N N . THR A 1 157 ? 14.400 2.819 -1.657 1.00 92.88 157 THR A N 1
ATOM 1233 C CA . THR A 1 157 ? 15.083 3.768 -2.552 1.00 92.88 157 THR A CA 1
ATOM 1234 C C . THR A 1 157 ? 14.110 4.798 -3.125 1.00 92.88 157 THR A C 1
ATOM 1236 O O . THR A 1 157 ? 14.368 5.998 -3.052 1.00 92.88 157 THR A O 1
ATOM 1239 N N . VAL A 1 158 ? 12.956 4.353 -3.630 1.00 91.44 158 VAL A N 1
ATOM 1240 C CA . VAL A 1 158 ? 11.937 5.259 -4.182 1.00 91.44 158 VAL A CA 1
ATOM 1241 C C . VAL A 1 158 ? 11.340 6.159 -3.096 1.00 91.44 158 VAL A C 1
ATOM 1243 O O . VAL A 1 158 ? 11.094 7.338 -3.343 1.00 91.44 158 VAL A O 1
ATOM 1246 N N . LEU A 1 159 ? 11.135 5.644 -1.881 1.00 89.62 159 LEU A N 1
ATOM 1247 C CA . LEU A 1 159 ? 10.684 6.447 -0.743 1.00 89.62 159 LEU A CA 1
ATOM 1248 C C . LEU A 1 159 ? 11.688 7.536 -0.376 1.00 89.62 159 LEU A C 1
ATOM 1250 O O . LEU A 1 159 ? 11.276 8.675 -0.181 1.00 89.62 159 LEU A O 1
ATOM 1254 N N . ASP A 1 160 ? 12.978 7.211 -0.314 1.00 88.31 160 ASP A N 1
ATOM 1255 C CA . ASP A 1 160 ? 14.041 8.171 -0.004 1.00 88.31 160 ASP A CA 1
ATOM 1256 C C . ASP A 1 160 ? 14.080 9.293 -1.061 1.00 88.31 160 ASP A C 1
ATOM 1258 O O . ASP A 1 160 ? 14.245 10.473 -0.733 1.00 88.31 160 ASP A O 1
ATOM 1262 N N . GLU A 1 161 ? 13.872 8.953 -2.336 1.00 88.44 161 GLU A N 1
ATOM 1263 C CA . GLU A 1 161 ? 13.771 9.919 -3.434 1.00 88.44 161 GLU A CA 1
ATOM 1264 C C . GLU A 1 161 ? 12.524 10.811 -3.336 1.00 88.44 161 GLU A C 1
ATOM 1266 O O . GLU A 1 161 ? 12.628 12.035 -3.465 1.00 88.44 161 GLU A O 1
ATOM 1271 N N . GLU A 1 162 ? 11.344 10.233 -3.094 1.00 85.00 162 GLU A N 1
ATOM 1272 C CA . GLU A 1 162 ? 10.101 10.998 -2.936 1.00 85.00 162 GLU A CA 1
ATOM 1273 C C . GLU A 1 162 ? 10.136 11.871 -1.679 1.00 85.00 162 GLU A C 1
ATOM 1275 O O . GLU A 1 162 ? 9.709 13.026 -1.721 1.00 85.00 162 GLU A O 1
ATOM 1280 N N . ALA A 1 163 ? 10.718 11.376 -0.584 1.00 82.19 163 ALA A N 1
ATOM 1281 C CA . ALA A 1 163 ? 10.883 12.126 0.651 1.00 82.19 163 ALA A CA 1
ATOM 1282 C C . ALA A 1 163 ? 11.718 13.393 0.434 1.00 82.19 163 ALA A C 1
ATOM 1284 O O . ALA A 1 163 ? 11.341 14.456 0.926 1.00 82.19 163 ALA A O 1
ATOM 1285 N N . ARG A 1 164 ? 12.797 13.313 -0.358 1.00 83.00 164 ARG A N 1
ATOM 1286 C CA . ARG A 1 164 ? 13.615 14.481 -0.734 1.00 83.00 164 ARG A CA 1
ATOM 1287 C C . ARG A 1 164 ? 12.860 15.481 -1.610 1.00 83.00 164 ARG A C 1
ATOM 1289 O O . ARG A 1 164 ? 13.109 16.676 -1.506 1.00 83.00 164 ARG A O 1
ATOM 1296 N N . ARG A 1 165 ? 11.975 15.008 -2.493 1.00 82.19 165 ARG A N 1
ATOM 1297 C CA . ARG A 1 165 ? 11.293 15.856 -3.488 1.00 82.19 165 ARG A CA 1
ATOM 1298 C C . ARG A 1 165 ? 10.008 16.499 -2.976 1.00 82.19 165 ARG A C 1
ATOM 1300 O O . ARG A 1 165 ? 9.731 17.644 -3.312 1.00 82.19 165 ARG A O 1
ATOM 1307 N N . LYS A 1 166 ? 9.196 15.747 -2.235 1.00 76.62 166 LYS A N 1
ATOM 1308 C CA . LYS A 1 166 ? 7.810 16.106 -1.881 1.00 76.62 166 LYS A CA 1
ATOM 1309 C C . LYS A 1 166 ? 7.489 15.921 -0.398 1.00 76.62 166 LYS A C 1
ATOM 1311 O O . LYS A 1 166 ? 6.386 16.251 0.030 1.00 76.62 166 LYS A O 1
ATOM 1316 N N . GLY A 1 167 ? 8.438 15.406 0.382 1.00 77.00 167 GLY A N 1
ATOM 1317 C CA . GLY A 1 167 ? 8.223 15.004 1.766 1.00 77.00 167 GLY A CA 1
ATOM 1318 C C . GLY A 1 167 ? 7.705 13.569 1.879 1.00 77.00 167 GLY A C 1
ATOM 1319 O O . GLY A 1 167 ? 6.952 13.071 1.047 1.00 77.00 167 GLY A O 1
ATOM 1320 N N . ILE A 1 168 ? 8.116 12.888 2.945 1.00 71.50 168 ILE A N 1
ATOM 1321 C CA . ILE A 1 168 ? 7.883 11.449 3.142 1.00 71.50 168 ILE A CA 1
ATOM 1322 C C . ILE A 1 168 ? 6.403 11.048 3.212 1.00 71.50 168 ILE A C 1
ATOM 1324 O O . ILE A 1 168 ? 6.032 9.959 2.784 1.00 71.50 168 ILE A O 1
ATOM 1328 N N . ALA A 1 169 ? 5.540 11.943 3.698 1.00 71.56 169 ALA A N 1
ATOM 1329 C CA . ALA A 1 169 ? 4.105 11.695 3.832 1.00 71.56 169 ALA A CA 1
ATOM 1330 C C . ALA A 1 169 ? 3.381 11.558 2.479 1.00 71.56 169 ALA A C 1
ATOM 1332 O O . ALA A 1 169 ? 2.245 11.078 2.431 1.00 71.56 169 ALA A O 1
ATOM 1333 N N . ALA A 1 170 ? 4.028 11.975 1.385 1.00 77.25 170 ALA A N 1
ATOM 1334 C CA . ALA A 1 170 ? 3.498 11.836 0.037 1.00 77.25 170 ALA A CA 1
ATOM 1335 C C . ALA A 1 170 ? 3.616 10.400 -0.496 1.00 77.25 170 ALA A C 1
ATOM 1337 O O . ALA A 1 170 ? 2.965 10.074 -1.479 1.00 77.25 170 ALA A O 1
ATOM 1338 N N . ALA A 1 171 ? 4.389 9.513 0.130 1.00 84.19 171 ALA A N 1
ATOM 1339 C CA . ALA A 1 171 ? 4.567 8.159 -0.374 1.00 84.19 171 ALA A CA 1
ATOM 1340 C C . ALA A 1 171 ? 3.984 7.102 0.574 1.00 84.19 171 ALA A C 1
ATOM 1342 O O . ALA A 1 171 ? 4.080 7.190 1.799 1.00 84.19 171 ALA A O 1
ATOM 1343 N N . GLN A 1 172 ? 3.333 6.102 -0.014 1.00 90.62 172 GLN A N 1
ATOM 1344 C CA . GLN A 1 172 ? 2.658 5.019 0.694 1.00 90.62 172 GLN A CA 1
ATOM 1345 C C . GLN A 1 172 ? 3.081 3.683 0.100 1.00 90.62 172 GLN A C 1
ATOM 1347 O O . GLN A 1 172 ? 3.153 3.536 -1.119 1.00 90.62 172 GLN A O 1
ATOM 1352 N N . VAL A 1 173 ? 3.338 2.702 0.958 1.00 92.94 173 VAL A N 1
ATOM 1353 C CA . VAL A 1 173 ? 3.642 1.335 0.526 1.00 92.94 173 VAL A CA 1
ATOM 1354 C C . VAL A 1 173 ? 2.364 0.518 0.590 1.00 92.94 173 VAL A C 1
ATOM 1356 O O . VAL A 1 173 ? 1.640 0.575 1.578 1.00 92.94 173 VAL A O 1
ATOM 1359 N N . VAL A 1 174 ? 2.082 -0.241 -0.458 1.00 93.50 174 VAL A N 1
ATOM 1360 C CA . VAL A 1 174 ? 0.909 -1.103 -0.571 1.00 93.50 174 VAL A CA 1
ATOM 1361 C C . VAL A 1 174 ? 1.398 -2.536 -0.724 1.00 93.50 174 VAL A C 1
ATOM 1363 O O . VAL A 1 174 ? 2.078 -2.872 -1.691 1.00 93.50 174 VAL A O 1
ATOM 1366 N N . LEU A 1 175 ? 1.058 -3.389 0.235 1.00 93.06 175 LEU A N 1
ATOM 1367 C CA . LEU A 1 175 ? 1.427 -4.798 0.204 1.00 93.06 175 LEU A CA 1
ATOM 1368 C C . LEU A 1 175 ? 0.360 -5.580 -0.549 1.00 93.06 175 LEU A C 1
ATOM 1370 O O . LEU A 1 175 ? -0.793 -5.651 -0.115 1.00 93.06 175 LEU A O 1
ATOM 1374 N N . ILE A 1 176 ? 0.763 -6.172 -1.672 1.00 92.19 176 ILE A N 1
ATOM 1375 C CA . ILE A 1 176 ? -0.051 -7.153 -2.400 1.00 92.19 176 ILE A CA 1
ATOM 1376 C C . ILE A 1 176 ? 0.028 -8.515 -1.702 1.00 92.19 176 ILE A C 1
ATOM 1378 O O . ILE A 1 176 ? -0.961 -9.242 -1.603 1.00 92.19 176 ILE A O 1
ATOM 1382 N N . SER A 1 177 ? 1.208 -8.831 -1.177 1.00 89.62 177 SER A N 1
ATOM 1383 C CA . SER A 1 177 ? 1.482 -9.997 -0.346 1.00 89.62 177 SER A CA 1
ATOM 1384 C C . SER A 1 177 ? 2.626 -9.709 0.622 1.00 89.62 177 SER A C 1
ATOM 1386 O O . SER A 1 177 ? 3.277 -8.670 0.527 1.00 89.62 177 SER A O 1
ATOM 1388 N N . GLY A 1 178 ? 2.864 -10.637 1.547 1.00 88.50 178 GLY A N 1
ATOM 1389 C CA . GLY A 1 178 ? 4.014 -10.615 2.444 1.00 88.50 178 GLY A CA 1
ATOM 1390 C C . GLY A 1 178 ? 3.851 -9.769 3.704 1.00 88.50 178 GLY A C 1
ATOM 1391 O O . GLY A 1 178 ? 2.826 -9.124 3.933 1.00 88.50 178 GLY A O 1
ATOM 1392 N N . LYS A 1 179 ? 4.866 -9.833 4.568 1.00 88.50 179 LYS A N 1
ATOM 1393 C CA . LYS A 1 179 ? 4.787 -9.323 5.947 1.00 88.50 179 LYS A CA 1
ATOM 1394 C C . LYS A 1 179 ? 5.059 -7.825 6.054 1.00 88.50 179 LYS A C 1
ATOM 1396 O O . LYS A 1 179 ? 6.078 -7.329 5.569 1.00 88.50 179 LYS A O 1
ATOM 1401 N N . ARG A 1 180 ? 4.214 -7.115 6.811 1.00 89.75 180 ARG A N 1
ATOM 1402 C CA . ARG A 1 180 ? 4.431 -5.695 7.138 1.00 89.75 180 ARG A CA 1
ATOM 1403 C C . ARG A 1 180 ? 5.704 -5.473 7.953 1.00 89.75 180 ARG A C 1
ATOM 1405 O O . ARG A 1 180 ? 6.431 -4.522 7.670 1.00 89.75 180 ARG A O 1
ATOM 1412 N N . SER A 1 181 ? 5.993 -6.330 8.929 1.00 90.38 181 SER A N 1
ATOM 1413 C CA . SER A 1 181 ? 7.193 -6.229 9.769 1.00 90.38 181 SER A CA 1
ATOM 1414 C C . SER A 1 181 ? 8.501 -6.198 8.969 1.00 90.38 181 SER A C 1
ATOM 1416 O O . SER A 1 181 ? 9.367 -5.368 9.249 1.00 90.38 181 SER A O 1
ATOM 1418 N N . LEU A 1 182 ? 8.630 -7.035 7.932 1.00 92.44 182 LEU A N 1
ATOM 1419 C CA . LEU A 1 182 ? 9.811 -7.062 7.058 1.00 92.44 182 LEU A CA 1
ATOM 1420 C C . LEU A 1 182 ? 9.993 -5.746 6.302 1.00 92.44 182 LEU A C 1
ATOM 1422 O O . LEU A 1 182 ? 11.107 -5.237 6.195 1.00 92.44 182 LEU A O 1
ATOM 1426 N N . VAL A 1 183 ? 8.892 -5.176 5.819 1.00 92.38 183 VAL A N 1
ATOM 1427 C CA . VAL A 1 183 ? 8.891 -3.887 5.122 1.00 92.38 183 VAL A CA 1
ATOM 1428 C C . VAL A 1 183 ? 9.293 -2.772 6.076 1.00 92.38 183 VAL A C 1
ATOM 1430 O O . VAL A 1 183 ? 10.222 -2.033 5.779 1.00 92.38 183 VAL A O 1
ATOM 1433 N N . LEU A 1 184 ? 8.666 -2.677 7.251 1.00 91.69 184 LEU A N 1
ATOM 1434 C CA . LEU A 1 184 ? 9.012 -1.650 8.240 1.00 91.69 184 LEU A CA 1
ATOM 1435 C C . LEU A 1 184 ? 10.478 -1.739 8.682 1.00 91.69 184 LEU A C 1
ATOM 1437 O O . LEU A 1 184 ? 11.126 -0.706 8.834 1.00 91.69 184 LEU A O 1
ATOM 1441 N N . LYS A 1 185 ? 11.011 -2.957 8.836 1.00 93.12 185 LYS A N 1
ATOM 1442 C CA . LYS A 1 185 ? 12.427 -3.178 9.141 1.00 93.12 185 LYS A CA 1
ATOM 1443 C C . LYS A 1 185 ? 13.337 -2.606 8.051 1.00 93.12 185 LYS A C 1
ATOM 1445 O O . LYS A 1 185 ? 14.309 -1.939 8.386 1.00 93.12 185 LYS A O 1
ATOM 1450 N N . GLU A 1 186 ? 13.012 -2.829 6.777 1.00 94.44 186 GLU A N 1
ATOM 1451 C CA . GLU A 1 186 ? 13.767 -2.271 5.646 1.00 94.44 186 GLU A CA 1
ATOM 1452 C C . GLU A 1 186 ? 13.716 -0.735 5.627 1.00 94.44 186 GLU A C 1
ATOM 1454 O O . GLU A 1 186 ? 14.728 -0.071 5.412 1.00 94.44 186 GLU A O 1
ATOM 1459 N N . LEU A 1 187 ? 12.541 -0.151 5.888 1.00 88.69 187 LEU A N 1
ATOM 1460 C CA . LEU A 1 187 ? 12.356 1.304 5.865 1.00 88.69 187 LEU A CA 1
ATOM 1461 C C . LEU A 1 187 ? 13.116 2.030 6.986 1.00 88.69 187 LEU A C 1
ATOM 1463 O O . LEU A 1 187 ? 13.379 3.229 6.863 1.00 88.69 187 LEU A O 1
ATOM 1467 N N . GLY A 1 188 ? 13.471 1.337 8.072 1.00 87.81 188 GLY A N 1
ATOM 1468 C CA . GLY A 1 188 ? 14.265 1.887 9.170 1.00 87.81 188 GLY A CA 1
ATOM 1469 C C . GLY A 1 188 ? 13.672 3.188 9.720 1.00 87.81 188 GLY A C 1
ATOM 1470 O O . GLY A 1 188 ? 12.522 3.227 10.154 1.00 87.81 188 GLY A O 1
ATOM 1471 N N . ASN A 1 189 ? 14.438 4.281 9.651 1.00 80.56 189 ASN A N 1
ATOM 1472 C CA . ASN A 1 189 ? 14.050 5.603 10.169 1.00 80.56 189 ASN A CA 1
ATOM 1473 C C . ASN A 1 189 ? 12.757 6.168 9.550 1.00 80.56 189 ASN A C 1
ATOM 1475 O O . ASN A 1 189 ? 12.129 7.059 10.120 1.00 80.56 189 ASN A O 1
ATOM 1479 N N . HIS A 1 190 ? 12.340 5.660 8.390 1.00 78.19 190 HIS A N 1
ATOM 1480 C CA . HIS A 1 190 ? 11.126 6.083 7.698 1.00 78.19 190 HIS A CA 1
ATOM 1481 C C . HIS A 1 190 ? 9.869 5.321 8.137 1.00 78.19 190 HIS A C 1
ATOM 1483 O O . HIS A 1 190 ? 8.756 5.773 7.864 1.00 78.19 190 HIS A O 1
ATOM 1489 N N . ALA A 1 191 ? 10.015 4.219 8.879 1.00 81.19 191 ALA A N 1
ATOM 1490 C CA . ALA A 1 191 ? 8.913 3.342 9.274 1.00 81.19 191 ALA A CA 1
ATOM 1491 C C . ALA A 1 191 ? 7.792 4.054 10.056 1.00 81.19 191 ALA A C 1
ATOM 1493 O O . ALA A 1 191 ? 6.626 3.699 9.908 1.00 81.19 191 ALA A O 1
ATOM 1494 N N . ALA A 1 192 ? 8.124 5.073 10.858 1.00 79.44 192 ALA A N 1
ATOM 1495 C CA . ALA A 1 192 ? 7.145 5.827 11.646 1.00 79.44 192 ALA A CA 1
ATOM 1496 C C . ALA A 1 192 ? 6.312 6.823 10.816 1.00 79.44 192 ALA A C 1
ATOM 1498 O O . ALA A 1 192 ? 5.247 7.255 11.253 1.00 79.44 192 ALA A O 1
ATOM 1499 N N . LEU A 1 193 ? 6.801 7.210 9.635 1.00 79.75 193 LEU A N 1
ATOM 1500 C CA . LEU A 1 193 ? 6.219 8.279 8.818 1.00 79.75 193 LEU A CA 1
ATOM 1501 C C . LEU A 1 193 ? 5.532 7.747 7.554 1.00 79.75 193 LEU A C 1
ATOM 1503 O O . LEU A 1 193 ? 4.664 8.417 6.995 1.00 79.75 193 LEU A O 1
ATOM 1507 N N . VAL A 1 194 ? 5.898 6.543 7.114 1.00 80.75 194 VAL A N 1
ATOM 1508 C CA . VAL A 1 194 ? 5.331 5.902 5.925 1.00 80.75 194 VAL A CA 1
ATOM 1509 C C . VAL A 1 194 ? 4.102 5.084 6.302 1.00 80.75 194 VAL A C 1
ATOM 1511 O O . VAL A 1 194 ? 4.140 4.219 7.178 1.00 80.75 194 VAL A O 1
ATOM 1514 N N . ARG A 1 195 ? 2.995 5.311 5.589 1.00 86.56 195 ARG A N 1
ATOM 1515 C CA . ARG A 1 195 ? 1.821 4.440 5.696 1.00 86.56 195 ARG A CA 1
ATOM 1516 C C . ARG A 1 195 ? 2.044 3.173 4.879 1.00 86.56 195 ARG A C 1
ATOM 1518 O O . ARG A 1 195 ? 2.288 3.252 3.676 1.00 86.56 195 ARG A O 1
ATOM 1525 N N . VAL A 1 196 ? 1.906 2.025 5.540 1.00 89.00 196 VAL A N 1
ATOM 1526 C CA . VAL A 1 196 ? 1.871 0.704 4.904 1.00 89.00 196 VAL A CA 1
ATOM 1527 C C . VAL A 1 196 ? 0.422 0.226 4.870 1.00 89.00 196 VAL A C 1
ATOM 1529 O O . VAL A 1 196 ? -0.208 0.079 5.915 1.00 89.00 196 VAL A O 1
ATOM 1532 N N . LEU A 1 197 ? -0.103 0.028 3.667 1.00 89.56 197 LEU A N 1
ATOM 1533 C CA . LEU A 1 197 ? -1.456 -0.433 3.374 1.00 89.56 197 LEU A CA 1
ATOM 1534 C C . LEU A 1 197 ? -1.417 -1.895 2.917 1.00 89.56 197 LEU A C 1
ATOM 1536 O O . LEU A 1 197 ? -0.398 -2.355 2.406 1.00 89.56 197 LEU A O 1
ATOM 1540 N N . LEU A 1 198 ? -2.532 -2.611 3.057 1.00 88.50 198 LEU A N 1
ATOM 1541 C CA . LEU A 1 198 ? -2.687 -3.975 2.551 1.00 88.50 198 LEU A CA 1
ATOM 1542 C C . LEU A 1 198 ? -3.772 -4.018 1.474 1.00 88.50 198 LEU A C 1
ATOM 1544 O O . LEU A 1 198 ? -4.882 -3.549 1.714 1.00 88.50 198 LEU A O 1
ATOM 1548 N N . ASP A 1 199 ? -3.494 -4.648 0.335 1.00 89.19 199 ASP A N 1
ATOM 1549 C CA . ASP A 1 199 ? -4.485 -4.900 -0.720 1.00 89.19 199 ASP A CA 1
ATOM 1550 C C . ASP A 1 199 ? -4.976 -6.359 -0.695 1.00 89.19 199 ASP A C 1
ATOM 1552 O O . ASP A 1 199 ? -4.958 -7.060 -1.704 1.00 89.19 199 ASP A O 1
ATOM 1556 N N . GLN A 1 200 ? -5.422 -6.840 0.474 1.00 78.88 200 GLN A N 1
ATOM 1557 C CA . GLN A 1 200 ? -5.857 -8.239 0.665 1.00 78.88 200 GLN A CA 1
ATOM 1558 C C . GLN A 1 200 ? -7.022 -8.640 -0.254 1.00 78.88 200 GLN A C 1
ATOM 1560 O O . GLN A 1 200 ? -7.085 -9.767 -0.734 1.00 78.88 200 GLN A O 1
ATOM 1565 N N . GLY A 1 201 ? -7.939 -7.708 -0.537 1.00 80.38 201 GLY A N 1
ATOM 1566 C CA . GLY A 1 201 ? -9.045 -7.929 -1.472 1.00 80.38 201 GLY A CA 1
ATOM 1567 C C . GLY A 1 201 ? -8.648 -7.794 -2.946 1.00 80.38 201 GLY A C 1
ATOM 1568 O O . GLY A 1 201 ? -9.471 -8.056 -3.829 1.00 80.38 201 GLY A O 1
ATOM 1569 N N . GLY A 1 202 ? -7.418 -7.358 -3.240 1.00 86.25 202 GLY A N 1
ATOM 1570 C CA . GLY A 1 202 ? -6.910 -7.105 -4.586 1.00 86.25 202 GLY A CA 1
ATOM 1571 C C . GLY A 1 202 ? -7.633 -5.979 -5.331 1.00 86.25 202 GLY A C 1
ATOM 1572 O O . GLY A 1 202 ? -7.634 -5.988 -6.564 1.00 86.25 202 GLY A O 1
ATOM 1573 N N . GLN A 1 203 ? -8.324 -5.079 -4.623 1.00 87.69 203 GLN A N 1
ATOM 1574 C CA . GLN A 1 203 ? -9.109 -4.002 -5.229 1.00 87.69 203 GLN A CA 1
ATOM 1575 C C . GLN A 1 203 ? -8.186 -3.026 -5.951 1.00 87.69 203 GLN A C 1
ATOM 1577 O O . GLN A 1 203 ? -8.426 -2.708 -7.117 1.00 87.69 203 GLN A O 1
ATOM 1582 N N . MET A 1 204 ? -7.113 -2.598 -5.286 1.00 88.25 204 MET A N 1
ATOM 1583 C CA . MET A 1 204 ? -6.178 -1.631 -5.846 1.00 88.25 204 MET A CA 1
ATOM 1584 C C . MET A 1 204 ? -5.394 -2.239 -7.010 1.00 88.25 204 MET A C 1
ATOM 1586 O O . MET A 1 204 ? -5.294 -1.626 -8.071 1.00 88.25 204 MET A O 1
ATOM 1590 N N . ARG A 1 205 ? -4.932 -3.485 -6.864 1.00 90.62 205 ARG A N 1
ATOM 1591 C CA . ARG A 1 205 ? -4.300 -4.267 -7.931 1.00 90.62 205 ARG A CA 1
ATOM 1592 C C . ARG A 1 205 ? -5.188 -4.354 -9.171 1.00 90.62 205 ARG A C 1
ATOM 1594 O O . ARG A 1 205 ? -4.705 -4.094 -10.268 1.00 90.62 205 ARG A O 1
ATOM 1601 N N . ARG A 1 206 ? -6.469 -4.721 -9.017 1.00 90.94 206 ARG A N 1
ATOM 1602 C CA . ARG A 1 206 ? -7.409 -4.845 -10.147 1.00 90.94 206 ARG A CA 1
ATOM 1603 C C . ARG A 1 206 ? -7.693 -3.494 -10.794 1.00 90.94 206 ARG A C 1
ATOM 1605 O O . ARG A 1 206 ? -7.627 -3.397 -12.013 1.00 90.94 206 ARG A O 1
ATOM 1612 N N . MET A 1 207 ? -7.943 -2.462 -9.989 1.00 88.81 207 MET A N 1
ATOM 1613 C CA . MET A 1 207 ? -8.170 -1.096 -10.471 1.00 88.81 207 MET A CA 1
ATOM 1614 C C . MET A 1 207 ? -6.987 -0.580 -11.302 1.00 88.81 207 MET A C 1
ATOM 1616 O O . MET A 1 207 ? -7.187 0.051 -12.334 1.00 88.81 207 MET A O 1
ATOM 1620 N N . LEU A 1 208 ? -5.756 -0.875 -10.877 1.00 90.25 208 LEU A N 1
ATOM 1621 C CA . LEU A 1 208 ? -4.528 -0.457 -11.557 1.00 90.25 208 LEU A CA 1
ATOM 1622 C C . LEU A 1 208 ? -4.030 -1.473 -12.609 1.00 90.25 208 LEU A C 1
ATOM 1624 O O . LEU A 1 208 ? -2.936 -1.318 -13.164 1.00 90.25 208 LEU A O 1
ATOM 1628 N N . GLY A 1 209 ? -4.800 -2.534 -12.875 1.00 91.19 209 GLY A N 1
ATOM 1629 C CA . GLY A 1 209 ? -4.459 -3.596 -13.826 1.00 91.19 209 GLY A CA 1
ATOM 1630 C C . GLY A 1 209 ? -3.120 -4.292 -13.546 1.00 91.19 209 GLY A C 1
ATOM 1631 O O . GLY A 1 209 ? -2.445 -4.726 -14.480 1.00 91.19 209 GLY A O 1
ATOM 1632 N N . VAL A 1 210 ? -2.660 -4.320 -12.295 1.00 93.00 210 VAL A N 1
ATOM 1633 C CA . VAL A 1 210 ? -1.312 -4.783 -11.933 1.00 93.00 210 VAL A CA 1
ATOM 1634 C C . VAL A 1 210 ? -1.224 -6.304 -12.032 1.00 93.00 210 VAL A C 1
ATOM 1636 O O . VAL A 1 210 ? -1.928 -7.027 -11.326 1.00 93.00 210 VAL A O 1
ATOM 1639 N N . SER A 1 211 ? -0.338 -6.778 -12.907 1.00 93.25 211 SER A N 1
ATOM 1640 C CA . SER A 1 211 ? -0.097 -8.201 -13.178 1.00 93.25 211 SER A CA 1
ATOM 1641 C C . SER A 1 211 ? 1.303 -8.678 -12.783 1.00 93.25 211 SER A C 1
ATOM 1643 O O . SER A 1 211 ? 1.527 -9.882 -12.713 1.00 93.25 211 SER A O 1
ATOM 1645 N N . ALA A 1 212 ? 2.228 -7.756 -12.510 1.00 94.88 212 ALA A N 1
ATOM 1646 C CA . ALA A 1 212 ? 3.595 -8.034 -12.084 1.00 94.88 212 ALA A CA 1
ATOM 1647 C C . ALA A 1 212 ? 4.086 -6.927 -11.139 1.00 94.88 212 ALA A C 1
ATOM 1649 O O . ALA A 1 212 ? 3.517 -5.835 -11.126 1.00 94.88 212 ALA A O 1
ATOM 1650 N N . LEU A 1 213 ? 5.117 -7.217 -10.348 1.00 95.94 213 LEU A N 1
ATOM 1651 C CA . LEU A 1 213 ? 5.662 -6.327 -9.317 1.00 95.94 213 LEU A CA 1
ATOM 1652 C C . 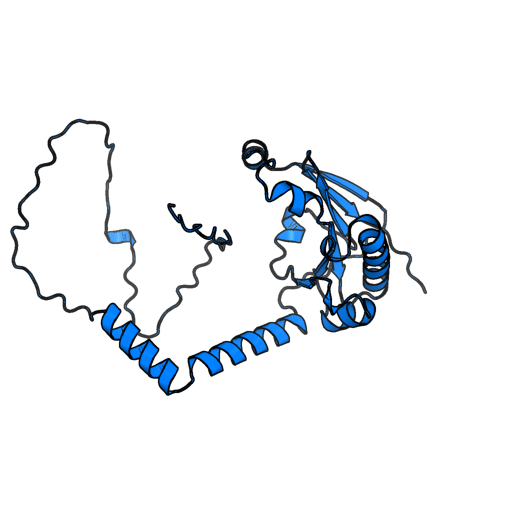LEU A 1 213 ? 7.176 -6.103 -9.489 1.00 95.94 213 LEU A C 1
ATOM 1654 O O . LEU A 1 213 ? 7.842 -6.952 -10.078 1.00 95.94 213 LEU A O 1
ATOM 1658 N N . PRO A 1 214 ? 7.745 -5.019 -8.937 1.00 97.38 214 PRO A N 1
ATOM 1659 C CA . PRO A 1 214 ? 7.077 -3.937 -8.212 1.00 97.38 214 PRO A CA 1
ATOM 1660 C C . PRO A 1 214 ? 6.448 -2.885 -9.137 1.00 97.38 214 PRO A C 1
ATOM 1662 O O . PRO A 1 214 ? 6.797 -2.761 -10.314 1.00 97.38 214 PRO A O 1
ATOM 1665 N N . VAL A 1 215 ? 5.522 -2.099 -8.583 1.00 97.19 215 VAL A N 1
ATOM 1666 C CA . VAL A 1 215 ? 4.819 -1.033 -9.309 1.00 97.19 215 VAL A CA 1
ATOM 1667 C C . VAL A 1 215 ? 4.812 0.266 -8.515 1.00 97.19 215 VAL A C 1
ATOM 1669 O O . VAL A 1 215 ? 4.494 0.293 -7.329 1.00 97.19 215 VAL A O 1
ATOM 1672 N N . ARG A 1 216 ? 5.080 1.373 -9.202 1.00 95.69 216 ARG A N 1
ATOM 1673 C CA . ARG A 1 216 ? 4.841 2.734 -8.730 1.00 95.69 216 ARG A CA 1
ATOM 1674 C C . ARG A 1 216 ? 3.598 3.291 -9.414 1.00 95.69 216 ARG A C 1
ATOM 1676 O O . ARG A 1 216 ? 3.548 3.389 -10.636 1.00 95.69 216 ARG A O 1
ATOM 1683 N N . ALA A 1 217 ? 2.609 3.688 -8.627 1.00 93.31 217 ALA A N 1
ATOM 1684 C CA . ALA A 1 217 ? 1.393 4.331 -9.102 1.00 93.31 217 ALA A CA 1
ATOM 1685 C C . ALA A 1 217 ? 1.300 5.762 -8.565 1.00 93.31 217 ALA A C 1
ATOM 1687 O O . ALA A 1 217 ? 1.483 6.003 -7.373 1.00 93.31 217 ALA A O 1
ATOM 1688 N N . ALA A 1 218 ? 1.007 6.720 -9.436 1.00 89.44 218 ALA A N 1
ATOM 1689 C CA . ALA A 1 218 ? 0.854 8.122 -9.075 1.00 89.44 218 ALA A CA 1
ATOM 1690 C C . ALA A 1 218 ? -0.345 8.740 -9.793 1.00 89.44 218 ALA A C 1
ATOM 1692 O O . ALA A 1 218 ? -0.699 8.353 -10.908 1.00 89.44 218 ALA A O 1
ATOM 1693 N N . PHE A 1 219 ? -0.953 9.733 -9.156 1.00 83.69 219 PHE A N 1
ATOM 1694 C CA . PHE A 1 219 ? -2.022 10.508 -9.767 1.00 83.69 219 PHE A CA 1
ATOM 1695 C C . PHE A 1 219 ? -1.484 11.444 -10.857 1.00 83.69 219 PHE A C 1
ATOM 1697 O O . PHE A 1 219 ? -0.388 11.998 -10.759 1.00 83.69 219 PHE A O 1
ATOM 1704 N N . SER A 1 220 ? -2.283 11.647 -11.900 1.00 76.31 220 SER A N 1
ATOM 1705 C CA . SER A 1 220 ? -2.086 12.690 -12.903 1.00 76.31 220 SER A CA 1
ATOM 1706 C C . SER A 1 220 ? -3.431 13.231 -13.381 1.00 76.31 220 SER A C 1
ATOM 1708 O O . SER A 1 220 ? -4.466 12.641 -13.085 1.00 76.31 220 SER A O 1
ATOM 1710 N N . LEU A 1 221 ? -3.418 14.333 -14.136 1.00 74.38 221 LEU A N 1
ATOM 1711 C CA . LEU A 1 221 ? -4.641 14.944 -14.673 1.00 74.38 221 LEU A CA 1
ATOM 1712 C C . LEU A 1 221 ? -5.413 14.011 -15.619 1.00 74.38 221 LEU A C 1
ATOM 1714 O O . LEU A 1 221 ? -6.631 14.099 -15.714 1.00 74.38 221 LEU A O 1
ATOM 1718 N N . GLU A 1 222 ? -4.710 13.109 -16.301 1.00 76.06 222 GLU A N 1
ATOM 1719 C CA . GLU A 1 222 ? -5.295 12.210 -17.303 1.00 76.06 222 GLU A CA 1
ATOM 1720 C C . GLU A 1 222 ? -5.766 10.876 -16.704 1.00 76.06 222 GLU A C 1
ATOM 1722 O O . GLU A 1 222 ? -6.541 10.151 -17.327 1.00 76.06 222 GLU A O 1
ATOM 1727 N N . GLY A 1 223 ? -5.307 10.539 -15.496 1.00 80.75 223 GLY A N 1
ATOM 1728 C CA . GLY A 1 223 ? -5.517 9.227 -14.896 1.00 80.75 223 GLY A CA 1
ATOM 1729 C C . GLY A 1 223 ? -4.386 8.796 -13.970 1.00 80.75 223 GLY A C 1
ATOM 1730 O O . GLY A 1 223 ? -3.507 9.578 -13.593 1.00 80.75 223 GLY A O 1
ATOM 1731 N N . TRP A 1 224 ? -4.379 7.513 -13.630 1.00 87.88 224 TRP A N 1
ATOM 1732 C CA . TRP A 1 224 ? -3.299 6.884 -12.881 1.00 87.88 224 TRP A CA 1
ATOM 1733 C C . TRP A 1 224 ? -2.102 6.614 -13.784 1.00 87.88 224 TRP A C 1
ATOM 1735 O O . TRP A 1 224 ? -2.190 5.821 -14.720 1.00 87.88 224 TRP A O 1
ATOM 1745 N N . LYS A 1 225 ? -0.959 7.218 -13.467 1.00 92.00 225 LYS A N 1
ATOM 1746 C CA . LYS A 1 225 ? 0.332 6.831 -14.035 1.00 92.00 225 LYS A CA 1
ATOM 1747 C C . LYS A 1 225 ? 0.818 5.593 -13.302 1.00 92.00 225 LYS A C 1
ATOM 1749 O O . LYS A 1 225 ? 1.056 5.654 -12.099 1.00 92.00 225 LYS A O 1
ATOM 1754 N N . VAL A 1 226 ? 0.941 4.486 -14.020 1.00 95.00 226 VAL A N 1
ATOM 1755 C CA . VAL A 1 226 ? 1.391 3.201 -13.489 1.00 95.00 226 VAL A CA 1
ATOM 1756 C C . VAL A 1 226 ? 2.705 2.842 -14.166 1.00 95.00 226 VAL A C 1
ATOM 1758 O O . VAL A 1 226 ? 2.762 2.663 -15.383 1.00 95.00 226 VAL A O 1
ATOM 1761 N N . GLU A 1 227 ? 3.764 2.757 -13.370 1.00 96.38 227 GLU A N 1
ATOM 1762 C CA . GLU A 1 227 ? 5.108 2.393 -13.801 1.00 96.38 227 GLU A CA 1
ATOM 1763 C C . GLU A 1 227 ? 5.496 1.072 -13.141 1.00 96.38 227 GLU A C 1
ATOM 1765 O O . GLU A 1 227 ? 5.537 0.968 -11.917 1.00 96.38 227 GLU A O 1
ATOM 1770 N N . THR A 1 228 ? 5.763 0.056 -13.951 1.00 95.75 228 THR A N 1
ATOM 1771 C CA . THR A 1 228 ? 6.280 -1.235 -13.490 1.00 95.75 228 THR A CA 1
ATOM 1772 C C . THR A 1 228 ? 7.790 -1.233 -13.676 1.00 95.75 228 THR A C 1
ATOM 1774 O O . THR A 1 228 ? 8.269 -0.830 -14.738 1.00 95.75 228 THR A O 1
ATOM 1777 N N . GLU A 1 229 ? 8.539 -1.679 -12.672 1.00 94.00 229 GLU A N 1
ATOM 1778 C CA . GLU A 1 229 ? 10.002 -1.738 -12.729 1.00 94.00 229 GLU A CA 1
ATOM 1779 C C . GLU A 1 229 ? 10.482 -3.182 -12.821 1.00 94.00 229 GLU A C 1
ATOM 1781 O O . GLU A 1 229 ? 9.974 -4.052 -12.121 1.00 94.00 229 GLU A O 1
ATOM 1786 N N . ALA A 1 230 ? 11.483 -3.429 -13.664 1.00 93.31 230 ALA A N 1
ATOM 1787 C CA . ALA A 1 230 ? 12.207 -4.692 -13.648 1.00 93.31 230 ALA A CA 1
ATOM 1788 C C . ALA A 1 230 ? 13.345 -4.584 -12.632 1.00 93.31 230 ALA A C 1
ATOM 1790 O O . ALA A 1 230 ? 14.167 -3.672 -12.724 1.00 93.31 230 ALA A O 1
ATOM 1791 N N . LEU A 1 231 ? 13.371 -5.493 -11.660 1.00 89.88 231 LEU A N 1
ATOM 1792 C CA . LEU A 1 231 ? 14.462 -5.594 -10.696 1.00 89.88 231 LEU A CA 1
ATOM 1793 C C . LEU A 1 231 ? 15.396 -6.718 -11.124 1.00 89.88 231 LEU A C 1
ATOM 1795 O O . LEU A 1 231 ? 14.928 -7.799 -11.481 1.00 89.88 231 LEU A O 1
ATOM 1799 N N . GLU A 1 232 ? 16.701 -6.475 -11.067 1.00 78.69 232 GLU A N 1
ATOM 1800 C CA . GLU A 1 232 ? 17.680 -7.529 -11.314 1.00 78.69 232 GLU A CA 1
ATOM 1801 C C . GLU A 1 232 ? 17.638 -8.572 -10.189 1.00 78.69 232 GLU A C 1
ATOM 1803 O O . GLU A 1 232 ? 17.501 -8.243 -9.005 1.00 78.69 232 GLU A O 1
ATOM 1808 N N . GLU A 1 233 ? 17.757 -9.848 -10.556 1.00 58.12 233 GLU A N 1
ATOM 1809 C CA . GLU A 1 233 ? 18.092 -10.892 -9.594 1.00 58.12 233 GLU A CA 1
ATOM 1810 C C . GLU A 1 233 ? 19.541 -10.681 -9.166 1.00 58.12 233 GLU A C 1
ATOM 1812 O O . GLU A 1 233 ? 20.476 -10.993 -9.899 1.00 58.12 233 GLU A O 1
ATOM 1817 N N . HIS A 1 234 ? 19.744 -10.129 -7.973 1.00 51.12 234 HIS A N 1
ATOM 1818 C CA . HIS A 1 234 ? 21.039 -10.264 -7.324 1.00 51.12 234 HIS A CA 1
ATOM 1819 C C . HIS A 1 234 ? 21.181 -11.727 -6.887 1.00 51.12 234 HIS A C 1
ATOM 1821 O O . HIS A 1 234 ? 20.495 -12.159 -5.958 1.00 51.12 234 HIS A O 1
ATOM 1827 N N . ALA A 1 235 ? 21.995 -12.468 -7.643 1.00 35.12 235 ALA A N 1
ATOM 1828 C CA . ALA A 1 235 ? 22.473 -13.811 -7.324 1.00 35.12 235 ALA A CA 1
ATOM 1829 C C . ALA A 1 235 ? 23.309 -13.831 -6.036 1.00 35.12 235 ALA A C 1
ATOM 1831 O O . ALA A 1 235 ? 23.991 -12.815 -5.757 1.00 35.12 235 ALA A O 1
#

pLDDT: mean 72.1, std 21.94, range [28.45, 97.38]

Radius of gyration: 25.77 Å; chains: 1; bounding box: 81×51×52 Å

Sequence (235 aa):
MTKRLLPSLSFLLLPLMAETALAMPGAPMLPLAHFAPGCGDLSAGRAVILHPAEGPVYENDLPDWAEVLQITVMHYESSGEFERRRQKTVSDMEAALESPRGAVKLPRAVRKDRRVIPFPEELKRFDLRMSQGDDLQKKVFLLIDGDDEAQRRWAKTVLDEEARRKGIAAAQVVLISGKRSLVLKELGNHAALVRVLLDQGGQMRRMLGVSALPVRAAFSLEGWKVETEALEEHA

Foldseek 3Di:
DDDDDDDDDDDPPDDDDDPPPVDPPPDDDDDPVPDDDDPDDPPDPDPPPPDDPPDDDDDDPDDPVVVVVVVVVVVCVVVVVVVVVVVVVVVVVLVCQAPPAQQDDFAADAAKDKDFDFDDPVVLVVPCPPPCSVLQQLAKEKEDALVDPLSLLVLLVVLVVSCVVRRNLRYEYEHSHHHPVSSLVSNPVSSVRHHYHYCSVCPVVVSLVPRHDTWMWGDDSGHIIIIHDHGDPPD